Protein AF-0000000085486623 (afdb_homodimer)

Radius of gyration: 26.38 Å; Cα contacts (8 Å, |Δi|>4): 585; chains: 2; bounding box: 131×62×45 Å

Sequence (312 aa):
MTRCCCFCICVFAVLLNKACLQITVEGSVGGSAVLPCSSTGDGLKKEDITVYWRHNSSQNVYDIIEGKGSVEKQDSAYKNRAETFPNEYMKGNFSLKLNNLQYNDAGKYVCYITKAYQNPSMQLLVKDGGTHGAATRGKRTVPFLILLHILQYIDLMTRCCCFCICVFAVLLNKACLQITVEGSVGGSAVLPCSSTGDGLKKEDITVYWRHNSSQNVYDIIEGKGSVEKQDSAYKNRAETFPNEYMKGNFSLKLNNLQYNDAGKYVCYITKAYQNPSMQLLVKDGGTHGAATRGKRTVPFLILLHILQYIDL

Nearest PDB structures (foldseek):
  4gos-assembly1_A  TM=8.849E-01  e=1.117E-08  Homo sapiens
  6nm8-assembly1_A  TM=9.228E-01  e=2.133E-07  Homo sapiens
  6noj-assembly1_A  TM=8.586E-01  e=1.387E-07  Homo sapiens
  7yds-assembly1_A  TM=8.460E-01  e=4.193E-07  Homo sapiens
  7tps-assembly1_B  TM=8.334E-01  e=6.447E-07  Homo sapiens

Organism: NCBI:txid172907

Structure (mmCIF, N/CA/C/O backbone):
data_AF-0000000085486623-model_v1
#
loop_
_entity.id
_entity.type
_entity.pdbx_description
1 polymer 'Ig-like domain-containing protein'
#
loop_
_atom_site.group_PDB
_atom_site.id
_atom_site.type_symbol
_atom_site.label_atom_id
_atom_site.label_alt_id
_atom_site.label_comp_id
_atom_site.label_asym_id
_atom_site.label_entity_id
_atom_site.label_seq_id
_atom_site.pdbx_PDB_ins_code
_atom_site.Cartn_x
_atom_site.Cartn_y
_atom_site.Cartn_z
_atom_site.occupancy
_atom_site.B_iso_or_equiv
_atom_site.auth_seq_id
_atom_site.auth_comp_id
_atom_site.auth_asym_id
_atom_site.auth_atom_id
_atom_site.pdbx_PDB_model_num
ATOM 1 N N . MET A 1 1 ? 66.062 3.316 -16.484 1 36.5 1 MET A N 1
ATOM 2 C CA . MET A 1 1 ? 65.125 3.414 -15.383 1 36.5 1 MET A CA 1
ATOM 3 C C . MET A 1 1 ? 63.844 4.102 -15.828 1 36.5 1 MET A C 1
ATOM 5 O O . MET A 1 1 ? 63.812 5.328 -15.961 1 36.5 1 MET A O 1
ATOM 9 N N . THR A 1 2 ? 63.219 3.623 -16.891 1 42.91 2 THR A N 1
ATOM 10 C CA . THR A 1 2 ? 61.906 3.975 -17.422 1 42.91 2 THR A CA 1
ATOM 11 C C . THR A 1 2 ? 60.844 3.85 -16.328 1 42.91 2 THR A C 1
ATOM 13 O O . THR A 1 2 ? 60.656 2.771 -15.766 1 42.91 2 THR A O 1
ATOM 16 N N . ARG A 1 3 ? 60.594 4.961 -15.57 1 42.94 3 ARG A N 1
ATOM 17 C CA . ARG A 1 3 ? 59.5 5.137 -14.641 1 42.94 3 ARG A CA 1
ATOM 18 C C . ARG A 1 3 ? 58.156 4.84 -15.312 1 42.94 3 ARG A C 1
ATOM 20 O O . ARG A 1 3 ? 57.781 5.535 -16.25 1 42.94 3 ARG A O 1
ATOM 27 N N . CYS A 1 4 ? 57.781 3.605 -15.578 1 42 4 CYS A N 1
ATOM 28 C CA . CYS A 1 4 ? 56.438 3.18 -15.938 1 42 4 CYS A CA 1
ATOM 29 C C . CYS A 1 4 ? 55.406 3.818 -15.023 1 42 4 CYS A C 1
ATOM 31 O O . CYS A 1 4 ? 55.375 3.574 -13.82 1 42 4 CYS A O 1
ATOM 33 N N . CYS A 1 5 ? 55.031 5.113 -15.211 1 42.81 5 CYS A N 1
ATOM 34 C CA . CYS A 1 5 ? 53.906 5.738 -14.531 1 42.81 5 CYS A CA 1
ATOM 35 C C . CYS A 1 5 ? 52.656 4.863 -14.633 1 42.81 5 CYS A C 1
ATOM 37 O O . CYS A 1 5 ? 52.188 4.578 -15.734 1 42.81 5 CYS A O 1
ATOM 39 N N . CYS A 1 6 ? 52.469 3.773 -13.891 1 41.78 6 CYS A N 1
ATOM 40 C CA . CYS A 1 6 ? 51.219 3.047 -13.664 1 41.78 6 CYS A CA 1
ATOM 41 C C . CYS A 1 6 ? 50.062 4.008 -13.414 1 41.78 6 CYS A C 1
ATOM 43 O O . CYS A 1 6 ? 50.062 4.699 -12.391 1 41.78 6 CYS A O 1
ATOM 45 N N . PHE A 1 7 ? 49.562 4.691 -14.469 1 44.12 7 PHE A N 1
ATOM 46 C CA . PHE A 1 7 ? 48.281 5.371 -14.375 1 44.12 7 PHE A CA 1
ATOM 47 C C . PHE A 1 7 ? 47.219 4.449 -13.773 1 44.12 7 PHE A C 1
ATOM 49 O O . PHE A 1 7 ? 46.781 3.498 -14.414 1 44.12 7 PHE A O 1
ATOM 56 N N . CYS A 1 8 ? 47.125 4.207 -12.43 1 42.47 8 CYS A N 1
ATOM 57 C CA . CYS A 1 8 ? 46 3.586 -11.742 1 42.47 8 CYS A CA 1
ATOM 58 C C . CYS A 1 8 ? 44.719 4.289 -12.094 1 42.47 8 CYS A C 1
ATOM 60 O O . CYS A 1 8 ? 44.5 5.438 -11.703 1 42.47 8 CYS A O 1
ATOM 62 N N . ILE A 1 9 ? 44.094 3.977 -13.219 1 43.22 9 ILE A N 1
ATOM 63 C CA . ILE A 1 9 ? 42.719 4.375 -13.5 1 43.22 9 ILE A CA 1
ATOM 64 C C . ILE A 1 9 ? 41.812 3.973 -12.336 1 43.22 9 ILE A C 1
ATOM 66 O O . ILE A 1 9 ? 41.562 2.785 -12.117 1 43.22 9 ILE A O 1
ATOM 70 N N . CYS A 1 10 ? 41.781 4.746 -11.219 1 40 10 CYS A N 1
ATOM 71 C CA . CYS A 1 10 ? 40.781 4.57 -10.18 1 40 10 CYS A CA 1
ATOM 72 C C . CYS A 1 10 ? 39.375 4.609 -10.781 1 40 10 CYS A C 1
ATOM 74 O O . CYS A 1 10 ? 38.906 5.66 -11.242 1 40 10 CYS A O 1
ATOM 76 N N . VAL A 1 11 ? 38.906 3.562 -11.477 1 41.72 11 VAL A N 1
ATOM 77 C CA . VAL A 1 11 ? 37.5 3.414 -11.812 1 41.72 11 VAL A CA 1
ATOM 78 C C . VAL A 1 11 ? 36.656 3.664 -10.578 1 41.72 11 VAL A C 1
ATOM 80 O O . VAL A 1 11 ? 36.625 2.85 -9.648 1 41.72 11 VAL A O 1
ATOM 83 N N . PHE A 1 12 ? 36.5 4.961 -10.117 1 37.91 12 PHE A N 1
ATOM 84 C CA . PHE A 1 12 ? 35.469 5.301 -9.133 1 37.91 12 PHE A CA 1
ATOM 85 C C . PHE A 1 12 ? 34.125 4.75 -9.555 1 37.91 12 PHE A C 1
ATOM 87 O O . PHE A 1 12 ? 33.531 5.215 -10.539 1 37.91 12 PHE A O 1
ATOM 94 N N . ALA A 1 13 ? 33.812 3.451 -9.359 1 37.22 13 ALA A N 1
ATOM 95 C CA . ALA A 1 13 ? 32.438 2.99 -9.422 1 37.22 13 ALA A CA 1
ATOM 96 C C . ALA A 1 13 ? 31.531 3.887 -8.586 1 37.22 13 ALA A C 1
ATOM 98 O O . ALA A 1 13 ? 31.609 3.896 -7.355 1 37.22 13 ALA A O 1
ATOM 99 N N . VAL A 1 14 ? 31.203 5.109 -9.062 1 37.69 14 VAL A N 1
ATOM 100 C CA . VAL A 1 14 ? 30.078 5.828 -8.469 1 37.69 14 VAL A CA 1
ATOM 101 C C . VAL A 1 14 ? 28.906 4.875 -8.266 1 37.69 14 VAL A C 1
ATOM 103 O O . VAL A 1 14 ? 28.328 4.391 -9.234 1 37.69 14 VAL A O 1
ATOM 106 N N . LEU A 1 15 ? 28.984 4.027 -7.289 1 34.81 15 LEU A N 1
ATOM 107 C CA . LEU A 1 15 ? 27.734 3.422 -6.844 1 34.81 15 LEU A CA 1
ATOM 108 C C . LEU A 1 15 ? 26.641 4.48 -6.688 1 34.81 15 LEU A C 1
ATOM 110 O O . LEU A 1 15 ? 26.734 5.352 -5.824 1 34.81 15 LEU A O 1
ATOM 114 N N . LEU A 1 16 ? 26.156 5.016 -7.766 1 34.88 16 LEU A N 1
ATOM 115 C CA . LEU A 1 16 ? 24.875 5.73 -7.684 1 34.88 16 LEU A CA 1
ATOM 116 C C . LEU A 1 16 ? 23.906 4.992 -6.781 1 34.88 16 LEU A C 1
ATOM 118 O O . LEU A 1 16 ? 23.406 3.918 -7.137 1 34.88 16 LEU A O 1
ATOM 122 N N . ASN A 1 17 ? 24.203 4.945 -5.531 1 37.41 17 ASN A N 1
ATOM 123 C CA . ASN A 1 17 ? 23.125 4.539 -4.641 1 37.41 17 ASN A CA 1
ATOM 124 C C . ASN A 1 17 ? 21.812 5.199 -5.023 1 37.41 17 ASN A C 1
ATOM 126 O O . ASN A 1 17 ? 21.75 6.418 -5.211 1 37.41 17 ASN A O 1
ATOM 130 N N . LYS A 1 18 ? 21.094 4.715 -5.926 1 41.59 18 LYS A N 1
ATOM 131 C CA . LYS A 1 18 ? 19.719 5.16 -6.102 1 41.59 18 LYS A CA 1
ATOM 132 C C . LYS A 1 18 ? 19.094 5.578 -4.77 1 41.59 18 LYS A C 1
ATOM 134 O O . LYS A 1 18 ? 18.906 4.746 -3.885 1 41.59 18 LYS A O 1
ATOM 139 N N . ALA A 1 19 ? 19.531 6.762 -4.191 1 42.38 19 ALA A N 1
ATOM 140 C CA . ALA A 1 19 ? 18.953 7.41 -3.014 1 42.38 19 ALA A CA 1
ATOM 141 C C . ALA A 1 19 ? 17.438 7.211 -2.957 1 42.38 19 ALA A C 1
ATOM 143 O O . ALA A 1 19 ? 16.75 7.406 -3.955 1 42.38 19 ALA A O 1
ATOM 144 N N . CYS A 1 20 ? 16.922 6.191 -2.334 1 52.59 20 CYS A N 1
ATOM 145 C CA . CYS A 1 20 ? 15.516 6.023 -2.016 1 52.59 20 CYS A CA 1
ATOM 146 C C . CYS A 1 20 ? 14.875 7.355 -1.645 1 52.59 20 CYS A C 1
ATOM 148 O O . CYS A 1 20 ? 15.359 8.055 -0.755 1 52.59 20 CYS A O 1
ATOM 150 N N . LEU A 1 21 ? 14.258 8.047 -2.543 1 63.47 21 LEU A N 1
ATOM 151 C CA . LEU A 1 21 ? 13.531 9.297 -2.354 1 63.47 21 LEU A CA 1
ATOM 152 C C . LEU A 1 21 ? 12.617 9.219 -1.137 1 63.47 21 LEU A C 1
ATOM 154 O O . LEU A 1 21 ? 11.797 8.305 -1.034 1 63.47 21 LEU A O 1
ATOM 158 N N . GLN A 1 22 ? 13.141 9.633 0.095 1 77.44 22 GLN A N 1
ATOM 159 C CA . GLN A 1 22 ? 12.305 9.766 1.28 1 77.44 22 GLN A CA 1
ATOM 160 C C . GLN A 1 22 ? 12.164 11.227 1.703 1 77.44 22 GLN A C 1
ATOM 162 O O . GLN A 1 22 ? 13.141 11.977 1.675 1 77.44 22 GLN A O 1
ATOM 167 N N . ILE A 1 23 ? 10.961 11.695 1.977 1 83.62 23 ILE A N 1
ATOM 168 C CA . ILE A 1 23 ? 10.68 13.023 2.51 1 83.62 23 ILE A CA 1
ATOM 169 C C . ILE A 1 23 ? 10.648 12.969 4.035 1 83.62 23 ILE A C 1
ATOM 171 O O . ILE A 1 23 ? 10.133 12.016 4.621 1 83.62 23 ILE A O 1
ATOM 175 N N . THR A 1 24 ? 11.273 13.922 4.621 1 90 24 THR A N 1
ATOM 176 C CA . THR A 1 24 ? 11.211 14.031 6.074 1 90 24 THR A CA 1
ATOM 177 C C . THR A 1 24 ? 10.25 15.141 6.492 1 90 24 THR A C 1
ATOM 179 O O . THR A 1 24 ? 10.305 16.25 5.961 1 90 24 THR A O 1
ATOM 182 N N . VAL A 1 25 ? 9.383 14.852 7.355 1 94.06 25 VAL A N 1
ATOM 183 C CA . VAL A 1 25 ? 8.453 15.805 7.953 1 94.06 25 VAL A CA 1
ATOM 184 C C . VAL A 1 25 ? 8.703 15.898 9.461 1 94.06 25 VAL A C 1
ATOM 186 O O . VAL A 1 25 ? 8.898 14.883 10.125 1 94.06 25 VAL A O 1
ATOM 189 N N . GLU A 1 26 ? 8.688 17.078 9.938 1 94 26 GLU A N 1
ATOM 190 C CA . GLU A 1 26 ? 8.898 17.281 11.367 1 94 26 GLU A CA 1
ATOM 191 C C . GLU A 1 26 ? 7.664 17.875 12.039 1 94 26 GLU A C 1
ATOM 193 O O . GLU A 1 26 ? 6.973 18.703 11.453 1 94 26 GLU A O 1
ATOM 198 N N . GLY A 1 27 ? 7.387 17.312 13.312 1 95.44 27 GLY A N 1
ATOM 199 C CA . GLY A 1 27 ? 6.324 17.859 14.148 1 95.44 27 GLY A CA 1
ATOM 200 C C . GLY A 1 27 ? 6.664 17.812 15.633 1 95.44 27 GLY A C 1
ATOM 201 O O . GLY A 1 27 ? 7.734 17.344 16.016 1 95.44 27 GLY A O 1
ATOM 202 N N . SER A 1 28 ? 5.73 18.469 16.375 1 95.56 28 SER A N 1
ATOM 203 C CA . SER A 1 28 ? 5.895 18.484 17.828 1 95.56 28 SER A CA 1
ATOM 204 C C . SER A 1 28 ? 4.703 17.844 18.516 1 95.56 28 SER A C 1
ATOM 206 O O . SER A 1 28 ? 3.568 17.938 18.047 1 95.56 28 SER A O 1
ATOM 208 N N . VAL A 1 29 ? 5.086 17.297 19.703 1 96.5 29 VAL A N 1
ATOM 209 C CA . VAL A 1 29 ? 4.02 16.703 20.5 1 96.5 29 VAL A CA 1
ATOM 210 C C . VAL A 1 29 ? 2.926 17.734 20.75 1 96.5 29 VAL A C 1
ATOM 212 O O . VAL A 1 29 ? 3.215 18.891 21.094 1 96.5 29 VAL A O 1
ATOM 215 N N . GLY A 1 30 ? 1.703 17.297 20.547 1 96.19 30 GLY A N 1
ATOM 216 C CA . GLY A 1 30 ? 0.575 18.203 20.734 1 96.19 30 GLY A CA 1
ATOM 217 C C . GLY A 1 30 ? 0.245 19.016 19.5 1 96.19 30 GLY A C 1
ATOM 218 O O . GLY A 1 30 ? -0.845 19.578 19.391 1 96.19 30 GLY A O 1
ATOM 219 N N . GLY A 1 31 ? 1.173 19.094 18.594 1 96.31 31 GLY A N 1
ATOM 220 C CA . GLY A 1 31 ? 0.96 19.812 17.344 1 96.31 31 GLY A CA 1
ATOM 221 C C . GLY A 1 31 ? 0.365 18.938 16.25 1 96.31 31 GLY A C 1
ATOM 222 O O . GLY A 1 31 ? -0.258 17.922 16.531 1 96.31 31 GLY A O 1
ATOM 223 N N . SER A 1 32 ? 0.435 19.469 15.031 1 97.44 32 SER A N 1
ATOM 224 C CA . SER A 1 32 ? -0.051 18.734 13.867 1 97.44 32 SER A CA 1
ATOM 225 C C . SER A 1 32 ? 1.008 18.672 12.773 1 97.44 32 SER A C 1
ATOM 227 O O . SER A 1 32 ? 1.985 19.422 12.805 1 97.44 32 SER A O 1
ATOM 229 N N . ALA A 1 33 ? 0.883 17.734 11.906 1 97.25 33 ALA A N 1
ATOM 230 C CA . ALA A 1 33 ? 1.726 17.625 10.719 1 97.25 33 ALA A CA 1
ATOM 231 C C . ALA A 1 33 ? 0.898 17.234 9.492 1 97.25 33 ALA A C 1
ATOM 233 O O . ALA A 1 33 ? -0.07 16.484 9.602 1 97.25 33 ALA A O 1
ATOM 234 N N . VAL A 1 34 ? 1.303 17.766 8.344 1 97.31 34 VAL A N 1
ATOM 235 C CA . VAL A 1 34 ? 0.68 17.406 7.078 1 97.31 34 VAL A CA 1
ATOM 236 C C . VAL A 1 34 ? 1.651 16.562 6.25 1 97.31 34 VAL A C 1
ATOM 238 O O . VAL A 1 34 ? 2.775 17 5.98 1 97.31 34 VAL A O 1
ATOM 241 N N . LEU A 1 35 ? 1.256 15.414 5.918 1 96.88 35 LEU A N 1
ATOM 242 C CA . LEU A 1 35 ? 2.029 14.508 5.082 1 96.88 35 LEU A CA 1
ATOM 243 C C . LEU A 1 35 ? 1.556 14.562 3.633 1 96.88 35 LEU A C 1
ATOM 245 O O . LEU A 1 35 ? 0.407 14.219 3.338 1 96.88 35 LEU A O 1
ATOM 249 N N . PRO A 1 36 ? 2.434 14.945 2.746 1 94.75 36 PRO A N 1
ATOM 250 C CA . PRO A 1 36 ? 1.987 15.203 1.374 1 94.75 36 PRO A CA 1
ATOM 251 C C . PRO A 1 36 ? 1.775 13.914 0.577 1 94.75 36 PRO A C 1
ATOM 253 O O . PRO A 1 36 ? 2.52 12.945 0.749 1 94.75 36 PRO A O 1
ATOM 256 N N . CYS A 1 37 ? 0.777 13.906 -0.263 1 93.5 37 CYS A N 1
ATOM 257 C CA . CYS A 1 37 ? 0.447 12.867 -1.229 1 93.5 37 CYS A CA 1
ATOM 258 C C . CYS A 1 37 ? -0.396 13.43 -2.369 1 93.5 37 CYS A C 1
ATOM 260 O O . CYS A 1 37 ? -1.408 14.086 -2.131 1 93.5 37 CYS A O 1
ATOM 262 N N . SER A 1 38 ? 0.08 13.242 -3.635 1 90.25 38 SER A N 1
ATOM 263 C CA . SER A 1 38 ? -0.641 13.859 -4.746 1 90.25 38 SER A CA 1
ATOM 264 C C . SER A 1 38 ? -0.614 12.961 -5.98 1 90.25 38 SER A C 1
ATOM 266 O O . SER A 1 38 ? 0.236 12.078 -6.094 1 90.25 38 SER A O 1
ATOM 268 N N . SER A 1 39 ? -1.569 13.055 -6.766 1 85 39 SER A N 1
ATOM 269 C CA . SER A 1 39 ? -1.614 12.414 -8.078 1 85 39 SER A CA 1
ATOM 270 C C . SER A 1 39 ? -1.695 13.445 -9.195 1 85 39 SER A C 1
ATOM 272 O O . SER A 1 39 ? -2.387 14.461 -9.062 1 85 39 SER A O 1
ATOM 274 N N . THR A 1 40 ? -0.873 13.258 -10.172 1 73.44 40 THR A N 1
ATOM 275 C CA . THR A 1 40 ? -0.866 14.18 -11.305 1 73.44 40 THR A CA 1
ATOM 276 C C . THR A 1 40 ? -1.799 13.695 -12.406 1 73.44 40 THR A C 1
ATOM 278 O O . THR A 1 40 ? -1.939 14.344 -13.445 1 73.44 40 THR A O 1
ATOM 281 N N . GLY A 1 41 ? -2.396 12.609 -12.211 1 65.12 41 GLY A N 1
ATOM 282 C CA . GLY A 1 41 ? -3.195 12.094 -13.305 1 65.12 41 GLY A CA 1
ATOM 283 C C . GLY A 1 41 ? -4.422 12.938 -13.602 1 65.12 41 GLY A C 1
ATOM 284 O O . GLY A 1 41 ? -4.965 13.586 -12.711 1 65.12 41 GLY A O 1
ATOM 285 N N . ASP A 1 42 ? -4.582 13.219 -14.906 1 63.16 42 ASP A N 1
ATOM 286 C CA . ASP A 1 42 ? -5.797 13.875 -15.3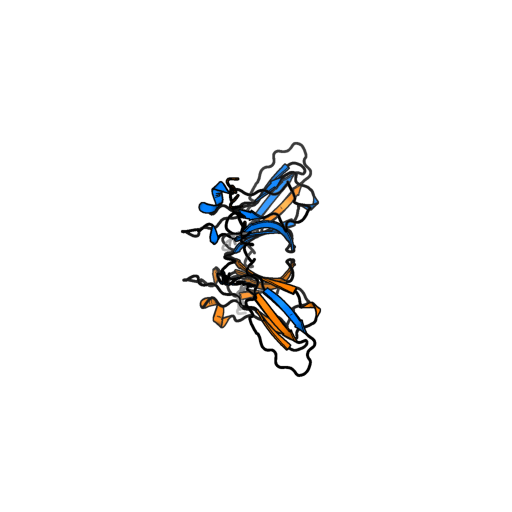83 1 63.16 42 ASP A CA 1
ATOM 287 C C . ASP A 1 42 ? -6.984 12.914 -15.352 1 63.16 42 ASP A C 1
ATOM 289 O O . ASP A 1 42 ? -6.805 11.695 -15.266 1 63.16 42 ASP A O 1
ATOM 293 N N . GLY A 1 43 ? -8.227 13.461 -15.039 1 71 43 GLY A N 1
ATOM 294 C CA . GLY A 1 43 ? -9.461 12.711 -15.188 1 71 43 GLY A CA 1
ATOM 295 C C . GLY A 1 43 ? -9.766 11.812 -14.008 1 71 43 GLY A C 1
ATOM 296 O O . GLY A 1 43 ? -10.234 10.688 -14.18 1 71 43 GLY A O 1
ATOM 297 N N . LEU A 1 44 ? -9.32 12.305 -12.898 1 76 44 LEU A N 1
ATOM 298 C CA . LEU A 1 44 ? -9.672 11.531 -11.711 1 76 44 LEU A CA 1
ATOM 299 C C . LEU A 1 44 ? -11.188 11.422 -11.578 1 76 44 LEU A C 1
ATOM 301 O O . LEU A 1 44 ? -11.914 12.406 -11.758 1 76 44 LEU A O 1
ATOM 305 N N . LYS A 1 45 ? -11.641 10.219 -11.602 1 84.06 45 LYS A N 1
ATOM 306 C CA . LYS A 1 45 ? -13.031 9.961 -11.242 1 84.06 45 LYS A CA 1
ATOM 307 C C . LYS A 1 45 ? -13.148 9.508 -9.789 1 84.06 45 LYS A C 1
ATOM 309 O O . LYS A 1 45 ? -12.352 8.695 -9.32 1 84.06 45 LYS A O 1
ATOM 314 N N . LYS A 1 46 ? -14.031 10.086 -9.164 1 86.12 46 LYS A N 1
ATOM 315 C CA . LYS A 1 46 ? -14.25 9.812 -7.746 1 86.12 46 LYS A CA 1
ATOM 316 C C . LYS A 1 46 ? -14.32 8.312 -7.477 1 86.12 46 LYS A C 1
ATOM 318 O O . LYS A 1 46 ? -13.719 7.824 -6.516 1 86.12 46 LYS A O 1
ATOM 323 N N . GLU A 1 47 ? -15.016 7.629 -8.359 1 84.44 47 GLU A N 1
ATOM 324 C CA . GLU A 1 47 ? -15.266 6.203 -8.18 1 84.44 47 GLU A CA 1
ATOM 325 C C . GLU A 1 47 ? -13.977 5.398 -8.297 1 84.44 47 GLU A C 1
ATOM 327 O O . GLU A 1 47 ? -13.898 4.266 -7.816 1 84.44 47 GLU A O 1
ATOM 332 N N . ASP A 1 48 ? -12.977 6.051 -8.789 1 78.25 48 ASP A N 1
ATOM 333 C CA . ASP A 1 48 ? -11.734 5.332 -9.039 1 78.25 48 ASP A CA 1
ATOM 334 C C . ASP A 1 48 ? -10.695 5.648 -7.969 1 78.25 48 ASP A C 1
ATOM 336 O O . ASP A 1 48 ? -9.648 5 -7.898 1 78.25 48 ASP A O 1
ATOM 340 N N . ILE A 1 49 ? -11.016 6.613 -7.18 1 82.94 49 ILE A N 1
ATOM 341 C CA . ILE A 1 49 ? -10.031 7.094 -6.219 1 82.94 49 ILE A CA 1
ATOM 342 C C . ILE A 1 49 ? -9.984 6.156 -5.016 1 82.94 49 ILE A C 1
ATOM 344 O O . ILE A 1 49 ? -10.977 6.016 -4.293 1 82.94 49 ILE A O 1
ATOM 348 N N . THR A 1 50 ? -8.938 5.477 -4.816 1 86.88 50 THR A N 1
ATOM 349 C CA . THR A 1 50 ? -8.633 4.711 -3.613 1 86.88 50 THR A CA 1
ATOM 350 C C . THR A 1 50 ? -7.23 5.031 -3.107 1 86.88 50 THR A C 1
ATOM 352 O O . THR A 1 50 ? -6.254 4.918 -3.852 1 86.88 50 THR A O 1
ATOM 355 N N . VAL A 1 51 ? -7.129 5.461 -1.911 1 91.56 51 VAL A N 1
ATOM 356 C CA . VAL A 1 51 ? -5.859 5.84 -1.302 1 91.56 51 VAL A CA 1
ATOM 357 C C . VAL A 1 51 ? -5.723 5.176 0.067 1 91.56 51 VAL A C 1
ATOM 359 O O . VAL A 1 51 ? -6.668 5.176 0.86 1 91.56 51 VAL A O 1
ATOM 362 N N . TYR A 1 52 ? -4.574 4.602 0.303 1 90.81 52 TYR A N 1
ATOM 363 C CA . TYR A 1 52 ? -4.266 4.02 1.605 1 90.81 52 TYR A CA 1
ATOM 364 C C . TYR A 1 52 ? -3.092 4.742 2.26 1 90.81 52 TYR A C 1
ATOM 366 O O . TYR A 1 52 ? -2.037 4.906 1.646 1 90.81 52 TYR A O 1
ATOM 374 N N . TRP A 1 53 ? -3.318 5.172 3.486 1 94.38 53 TRP A N 1
ATOM 375 C CA . TRP A 1 53 ? -2.232 5.676 4.316 1 94.38 53 TRP A CA 1
ATOM 376 C C . TRP A 1 53 ? -1.819 4.645 5.359 1 94.38 53 TRP A C 1
ATOM 378 O O . TRP A 1 53 ? -2.65 4.176 6.145 1 94.38 53 TRP A O 1
ATOM 388 N N . ARG A 1 54 ? -0.553 4.293 5.277 1 91.06 54 ARG A N 1
ATOM 389 C CA . ARG A 1 54 ? -0.017 3.314 6.215 1 91.06 54 ARG A CA 1
ATOM 390 C C . ARG A 1 54 ? 1.173 3.883 6.98 1 91.06 54 ARG A C 1
ATOM 392 O O . ARG A 1 54 ? 1.967 4.645 6.426 1 91.06 54 ARG A O 1
ATOM 399 N N . HIS A 1 55 ? 1.183 3.492 8.242 1 94 55 HIS A N 1
ATOM 400 C CA . HIS A 1 55 ? 2.279 3.838 9.133 1 94 55 HIS A CA 1
ATOM 401 C C . HIS A 1 55 ? 3.088 2.604 9.516 1 94 55 HIS A C 1
ATOM 403 O O . HIS A 1 55 ? 2.525 1.604 9.977 1 94 55 HIS A O 1
ATOM 409 N N . ASN A 1 56 ? 4.367 2.744 9.289 1 88.12 56 ASN A N 1
ATOM 410 C CA . ASN A 1 56 ? 5.273 1.636 9.57 1 88.12 56 ASN A CA 1
ATOM 411 C C . ASN A 1 56 ? 4.766 0.328 8.969 1 88.12 56 ASN A C 1
ATOM 413 O O . ASN A 1 56 ? 4.688 -0.688 9.664 1 88.12 56 ASN A O 1
ATOM 417 N N . SER A 1 57 ? 4.305 0.38 7.781 1 76.81 57 SER A N 1
ATOM 418 C CA . SER A 1 57 ? 3.975 -0.721 6.883 1 76.81 57 SER A CA 1
ATOM 419 C C . SER A 1 57 ? 2.596 -1.295 7.195 1 76.81 57 SER A C 1
ATOM 421 O O . SER A 1 57 ? 1.835 -1.627 6.285 1 76.81 57 SER A O 1
ATOM 423 N N . SER A 1 58 ? 2.17 -1.407 8.516 1 79 58 SER A N 1
ATOM 424 C CA . SER A 1 58 ? 1.014 -2.248 8.797 1 79 58 SER A CA 1
ATOM 425 C C . SER A 1 58 ? -0.106 -1.445 9.453 1 79 58 SER A C 1
ATOM 427 O O . SER A 1 58 ? -1.272 -1.843 9.406 1 79 58 SER A O 1
ATOM 429 N N . GLN A 1 59 ? 0.239 -0.415 10.078 1 90.62 59 GLN A N 1
ATOM 430 C CA . GLN A 1 59 ? -0.811 0.317 10.781 1 90.62 59 GLN A CA 1
ATOM 431 C C . GLN A 1 59 ? -1.66 1.129 9.805 1 90.62 59 GLN A C 1
ATOM 433 O O . GLN A 1 59 ? -1.131 1.921 9.023 1 90.62 59 GLN A O 1
ATOM 438 N N . ASN A 1 60 ? -2.924 0.935 9.898 1 92.25 60 ASN A N 1
ATOM 439 C CA . ASN A 1 60 ? -3.871 1.645 9.047 1 92.25 60 ASN A CA 1
ATOM 440 C C . ASN A 1 60 ? -4.184 3.035 9.594 1 92.25 60 ASN A C 1
ATOM 442 O O . ASN A 1 60 ? -4.863 3.172 10.609 1 92.25 60 ASN A O 1
ATOM 446 N N . VAL A 1 61 ? -3.746 4.031 8.914 1 97.12 61 VAL A N 1
ATOM 447 C CA . VAL A 1 61 ? -3.914 5.402 9.383 1 97.12 61 VAL A CA 1
ATOM 448 C C . VAL A 1 61 ? -5.219 5.977 8.836 1 97.12 61 VAL A C 1
ATOM 450 O O . VAL A 1 61 ? -6.027 6.527 9.594 1 97.12 61 VAL A O 1
ATOM 453 N N . TYR A 1 62 ? -5.395 5.812 7.57 1 96.38 62 TYR A N 1
ATOM 454 C CA . TYR A 1 62 ? -6.551 6.402 6.906 1 96.38 62 TYR A CA 1
ATOM 455 C C . TYR A 1 62 ? -6.738 5.816 5.512 1 96.38 62 TYR A C 1
ATOM 457 O O . TYR A 1 62 ? -5.766 5.602 4.789 1 96.38 62 TYR A O 1
ATOM 465 N N . ASP A 1 63 ? -7.984 5.559 5.141 1 93.25 63 ASP A N 1
ATOM 466 C CA . ASP A 1 63 ? -8.289 5.09 3.793 1 93.25 63 ASP A CA 1
ATOM 467 C C . ASP A 1 63 ? -9.25 6.043 3.086 1 93.25 63 ASP A C 1
ATOM 469 O O . ASP A 1 63 ? -10.117 6.648 3.727 1 93.25 63 ASP A O 1
ATOM 473 N N . ILE A 1 64 ? -9.023 6.238 1.813 1 94.31 64 ILE A N 1
ATOM 474 C CA . ILE A 1 64 ? -9.992 6.848 0.909 1 94.31 64 ILE A CA 1
ATOM 475 C C . ILE A 1 64 ? -10.5 5.801 -0.08 1 94.31 64 ILE A C 1
ATOM 477 O O . ILE A 1 64 ? -9.727 5.246 -0.861 1 94.31 64 ILE A O 1
ATOM 481 N N . ILE A 1 65 ? -11.758 5.551 -0.027 1 88.44 65 ILE A N 1
ATOM 482 C CA . IL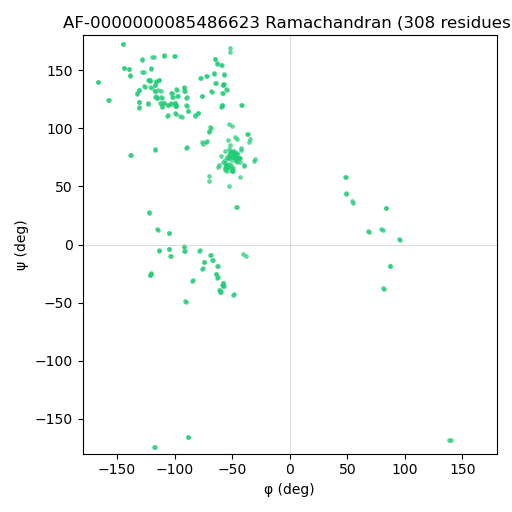E A 1 65 ? -12.359 4.527 -0.875 1 88.44 65 ILE A CA 1
ATOM 483 C C . ILE A 1 65 ? -13.469 5.148 -1.72 1 88.44 65 ILE A C 1
ATOM 485 O O . ILE A 1 65 ? -14.398 5.762 -1.185 1 88.44 65 ILE A O 1
ATOM 489 N N . GLU A 1 66 ? -13.297 5.023 -3.066 1 88.06 66 GLU A N 1
ATOM 490 C CA . GLU A 1 66 ? -14.242 5.621 -4 1 88.06 66 GLU A CA 1
ATOM 491 C C . GLU A 1 66 ? -14.43 7.109 -3.723 1 88.06 66 GLU A C 1
ATOM 493 O O . GLU A 1 66 ? -15.555 7.594 -3.645 1 88.06 66 GLU A O 1
ATOM 498 N N . GLY A 1 67 ? -13.32 7.668 -3.365 1 90.44 67 GLY A N 1
ATOM 499 C CA . GLY A 1 67 ? -13.32 9.109 -3.191 1 90.44 67 GLY A CA 1
ATOM 500 C C . GLY A 1 67 ? -13.914 9.555 -1.865 1 90.44 67 GLY A C 1
ATOM 501 O O . GLY A 1 67 ? -14.312 10.711 -1.711 1 90.44 67 GLY A O 1
ATOM 502 N N . LYS A 1 68 ? -14.086 8.672 -0.986 1 93.5 68 LYS A N 1
ATOM 503 C CA . LYS A 1 68 ? -14.609 8.992 0.335 1 93.5 68 LYS A CA 1
ATOM 504 C C . LYS A 1 68 ? -13.695 8.469 1.439 1 93.5 68 LYS A C 1
ATOM 506 O O . LYS A 1 68 ? -13.172 7.363 1.341 1 93.5 68 LYS A O 1
ATOM 511 N N . GLY A 1 69 ? -13.539 9.359 2.383 1 94.06 69 GLY A N 1
ATOM 512 C CA . GLY A 1 69 ? -12.805 8.891 3.549 1 94.06 69 GLY A CA 1
ATOM 513 C C . GLY A 1 69 ? -13.445 7.68 4.211 1 94.06 69 GLY A C 1
ATOM 514 O O . GLY A 1 69 ? -14.664 7.594 4.305 1 94.06 69 GLY A O 1
ATOM 515 N N . SER A 1 70 ? -12.602 6.703 4.605 1 91.5 70 SER A N 1
ATOM 516 C CA . SER A 1 70 ? -13.055 5.488 5.277 1 91.5 70 SER A CA 1
ATOM 517 C C . SER A 1 70 ? -12.227 5.207 6.527 1 91.5 70 SER A C 1
ATOM 519 O O . SER A 1 70 ? -11.031 4.914 6.434 1 91.5 70 SER A O 1
ATOM 521 N N . VAL A 1 71 ? -12.891 5.219 7.664 1 92.88 71 VAL A N 1
ATOM 522 C CA . VAL A 1 71 ? -12.172 5.004 8.914 1 92.88 71 VAL A CA 1
ATOM 523 C C . VAL A 1 71 ? -12.625 3.695 9.555 1 92.88 71 VAL A C 1
ATOM 525 O O . VAL A 1 71 ? -12.312 3.42 10.711 1 92.88 71 VAL A O 1
ATOM 528 N N . GLU A 1 72 ? -13.32 2.898 8.836 1 88.5 72 GLU A N 1
ATOM 529 C CA . GLU A 1 72 ? -13.844 1.643 9.367 1 88.5 72 GLU A CA 1
ATOM 530 C C . GLU A 1 72 ? -12.719 0.733 9.852 1 88.5 72 GLU A C 1
ATOM 532 O O . GLU A 1 72 ? -12.828 0.113 10.914 1 88.5 72 GLU A O 1
ATOM 537 N N . LYS A 1 73 ? -11.68 0.668 9.141 1 86.94 73 LYS A N 1
ATOM 538 C CA . LYS A 1 73 ? -10.57 -0.235 9.453 1 86.94 73 LYS A CA 1
ATOM 539 C C . LYS A 1 73 ? -9.391 0.527 10.039 1 86.94 73 LYS A C 1
ATOM 541 O O . LYS A 1 73 ? -8.281 -0.009 10.133 1 86.94 73 LYS A O 1
ATOM 546 N N . GLN A 1 74 ? -9.617 1.734 10.344 1 93.94 74 GLN A N 1
ATOM 547 C CA . GLN A 1 74 ? -8.555 2.57 10.898 1 93.94 74 GLN A CA 1
ATOM 548 C C . GLN A 1 74 ? -8.109 2.053 12.266 1 93.94 74 GLN A C 1
ATOM 550 O O . GLN A 1 74 ? -8.938 1.644 13.078 1 93.94 74 GLN A O 1
ATOM 555 N N . ASP A 1 75 ? -6.805 2.08 12.492 1 95.06 75 ASP A N 1
ATOM 556 C CA . ASP A 1 75 ? -6.293 1.744 13.82 1 95.06 75 ASP A CA 1
ATOM 557 C C . ASP A 1 75 ? -6.727 2.777 14.852 1 95.06 75 ASP A C 1
ATOM 559 O O . ASP A 1 75 ? -6.766 3.977 14.562 1 95.06 75 ASP A O 1
ATOM 563 N N . SER A 1 76 ? -6.926 2.342 16.031 1 96.31 76 SER A N 1
ATOM 564 C CA . SER A 1 76 ? -7.461 3.178 17.109 1 96.31 76 SER A CA 1
ATOM 565 C C . SER A 1 76 ? -6.52 4.332 17.438 1 96.31 76 SER A C 1
ATOM 567 O O . SER A 1 76 ? -6.961 5.406 17.844 1 96.31 76 SER A O 1
ATOM 569 N N . ALA A 1 77 ? -5.273 4.133 17.219 1 96.56 77 ALA A N 1
ATOM 570 C CA . ALA A 1 77 ? -4.266 5.137 17.547 1 96.56 77 ALA A CA 1
ATOM 571 C C . ALA A 1 77 ? -4.477 6.414 16.75 1 96.56 77 ALA A C 1
ATOM 573 O O . ALA A 1 77 ? -3.998 7.484 17.125 1 96.56 77 ALA A O 1
ATOM 574 N N . TYR A 1 78 ? -5.203 6.32 15.703 1 97.94 78 TYR A N 1
ATOM 575 C CA . TYR A 1 78 ? -5.305 7.465 14.812 1 97.94 78 TYR A CA 1
ATOM 576 C C . TYR A 1 78 ? -6.723 8.031 14.805 1 97.94 78 TYR A C 1
ATOM 578 O O . TYR A 1 78 ? -6.988 9.055 14.18 1 97.94 78 TYR A O 1
ATOM 586 N N . LYS A 1 79 ? -7.633 7.398 15.477 1 96.94 79 LYS A N 1
ATOM 587 C CA . LYS A 1 79 ? -9.031 7.82 15.469 1 96.94 79 LYS A CA 1
ATOM 588 C C . LYS A 1 79 ? -9.172 9.258 15.969 1 96.94 79 LYS A C 1
ATOM 590 O O . LYS A 1 79 ? -8.578 9.625 16.984 1 96.94 79 LYS A O 1
ATOM 595 N N . ASN A 1 80 ? -9.898 10.07 15.203 1 96.69 80 ASN A N 1
ATOM 596 C CA . ASN A 1 80 ? -10.203 11.461 15.516 1 96.69 80 ASN A CA 1
ATOM 597 C C . ASN A 1 80 ? -8.953 12.336 15.445 1 96.69 80 ASN A C 1
ATOM 599 O O . ASN A 1 80 ? -8.961 13.469 15.938 1 96.69 80 ASN A O 1
ATOM 603 N N . ARG A 1 81 ? -7.875 11.82 14.922 1 98.44 81 ARG A N 1
ATOM 604 C CA . ARG A 1 81 ? -6.645 12.602 14.836 1 98.44 81 ARG A CA 1
ATOM 605 C C . ARG A 1 81 ? -6.18 12.734 13.391 1 98.44 81 ARG A C 1
ATOM 607 O O . ARG A 1 81 ? -5.48 13.688 13.047 1 98.44 81 ARG A O 1
ATOM 614 N N . ALA A 1 82 ? -6.555 11.773 12.578 1 98.44 82 ALA A N 1
ATOM 615 C CA . ALA A 1 82 ? -6.164 11.773 11.172 1 98.44 82 ALA A CA 1
ATOM 616 C C . ALA A 1 82 ? -7.273 12.344 10.289 1 98.44 82 ALA A C 1
ATOM 618 O O . ALA A 1 82 ? -8.438 11.938 10.406 1 98.44 82 ALA A O 1
ATOM 619 N N . GLU A 1 83 ? -6.918 13.305 9.477 1 97.81 83 GLU A N 1
ATOM 620 C CA . GLU A 1 83 ? -7.891 13.867 8.547 1 97.81 83 GLU A CA 1
ATOM 621 C C . GLU A 1 83 ? -7.258 14.133 7.184 1 97.81 83 GLU A C 1
ATOM 623 O O . GLU A 1 83 ? -6.047 14.328 7.082 1 97.81 83 GLU A O 1
ATOM 628 N N . THR A 1 84 ? -8.102 14.055 6.141 1 98.06 84 THR A N 1
ATOM 629 C CA . THR A 1 84 ? -7.691 14.406 4.785 1 98.06 84 THR A CA 1
ATOM 630 C C . THR A 1 84 ? -8.5 15.586 4.266 1 98.06 84 THR A C 1
ATOM 632 O O . THR A 1 84 ? -9.172 16.281 5.039 1 98.06 84 THR A O 1
ATOM 635 N N . PHE A 1 85 ? -8.258 15.906 2.953 1 97.44 85 PHE A N 1
ATOM 636 C CA . PHE A 1 85 ? -8.867 17.094 2.355 1 97.44 85 PHE A CA 1
ATOM 637 C C . PHE A 1 85 ? -9.805 16.703 1.215 1 97.44 85 PHE A C 1
ATOM 639 O O . PHE A 1 85 ? -9.461 16.875 0.042 1 97.44 85 PHE A O 1
ATOM 646 N N . PRO A 1 86 ? -11.008 16.328 1.581 1 96.56 86 PRO A N 1
ATOM 647 C CA . PRO A 1 86 ? -11.922 15.773 0.575 1 96.56 86 PRO A CA 1
ATOM 648 C C . PRO A 1 86 ? -12.188 16.75 -0.57 1 96.56 86 PRO A C 1
ATOM 650 O O . PRO A 1 86 ? -12.312 16.328 -1.724 1 96.56 86 PRO A O 1
ATOM 653 N N . ASN A 1 87 ? -12.25 18 -0.342 1 95.38 87 ASN A N 1
ATOM 654 C CA . ASN A 1 87 ? -12.523 18.984 -1.376 1 95.38 87 ASN A CA 1
ATOM 655 C C . ASN A 1 87 ? -11.359 19.109 -2.357 1 95.38 87 ASN A C 1
ATOM 657 O O . ASN A 1 87 ? -11.5 19.719 -3.422 1 95.38 87 ASN A O 1
ATOM 661 N N . GLU A 1 88 ? -10.273 18.469 -2.014 1 94.62 88 GLU A N 1
ATOM 662 C CA . GLU A 1 88 ? -9.078 18.578 -2.846 1 94.62 88 GLU A CA 1
ATOM 663 C C . GLU A 1 88 ? -8.852 17.312 -3.658 1 94.62 88 GLU A C 1
ATOM 665 O O . GLU A 1 88 ? -7.992 17.281 -4.543 1 94.62 88 GLU A O 1
ATOM 670 N N . TYR A 1 89 ? -9.648 16.281 -3.498 1 93 89 TYR A N 1
ATOM 671 C CA . TYR A 1 89 ? -9.406 14.977 -4.113 1 93 89 TYR A CA 1
ATOM 672 C C . TYR A 1 89 ? -9.406 15.086 -5.633 1 93 89 TYR A C 1
ATOM 674 O O . TYR A 1 89 ? -8.555 14.484 -6.301 1 93 89 TYR A O 1
ATOM 682 N N . MET A 1 90 ? -10.281 15.883 -6.145 1 90.88 90 MET A N 1
ATOM 683 C CA . MET A 1 90 ? -10.422 15.969 -7.594 1 90.88 90 MET A CA 1
ATOM 684 C C . MET A 1 90 ? -9.258 16.75 -8.211 1 90.88 90 MET A C 1
ATOM 686 O O . MET A 1 90 ? -9.07 16.719 -9.43 1 90.88 90 MET A O 1
ATOM 690 N N . LYS A 1 91 ? -8.547 17.453 -7.344 1 91.5 91 LYS A N 1
ATOM 691 C CA . LYS A 1 91 ? -7.34 18.141 -7.793 1 91.5 91 LYS A CA 1
ATOM 692 C C . LYS A 1 91 ? -6.109 17.25 -7.625 1 91.5 91 LYS A C 1
ATOM 694 O O . LYS A 1 91 ? -4.988 17.656 -7.934 1 91.5 91 LYS A O 1
ATOM 699 N N . GLY A 1 92 ? -6.336 16.109 -7.02 1 91.38 92 GLY A N 1
ATOM 700 C CA . GLY A 1 92 ? -5.262 15.133 -6.895 1 91.38 92 GLY A CA 1
ATOM 701 C C . GLY A 1 92 ? -4.523 15.227 -5.57 1 91.38 92 GLY A C 1
ATOM 702 O O . GLY A 1 92 ? -3.459 14.633 -5.402 1 91.38 92 GLY A O 1
ATOM 703 N N . ASN A 1 93 ? -5.023 16.094 -4.715 1 93.38 93 ASN A N 1
ATOM 704 C CA . ASN A 1 93 ? -4.41 16.234 -3.398 1 93.38 93 ASN A CA 1
ATOM 705 C C . ASN A 1 93 ? -5.012 15.273 -2.387 1 93.38 93 ASN A C 1
ATOM 707 O O . ASN A 1 93 ? -6.176 15.406 -2.01 1 93.38 93 ASN A O 1
ATOM 711 N N . PHE A 1 94 ? -4.125 14.289 -1.895 1 95.81 94 PHE A N 1
ATOM 712 C CA . PHE A 1 94 ? -4.562 13.266 -0.956 1 95.81 94 PHE A CA 1
ATOM 713 C C . PHE A 1 94 ? -3.74 13.312 0.326 1 95.81 94 PHE A C 1
ATOM 715 O O . PHE A 1 94 ? -3.59 12.305 1.014 1 95.81 94 PHE A O 1
ATOM 722 N N . SER A 1 95 ? -3.242 14.492 0.633 1 96.94 95 SER A N 1
ATOM 723 C CA . SER A 1 95 ? -2.4 14.688 1.811 1 96.94 95 SER A CA 1
ATOM 724 C C . SER A 1 95 ? -3.145 14.305 3.088 1 96.94 95 SER A C 1
ATOM 726 O O . SER A 1 95 ? -4.375 14.312 3.119 1 96.94 95 SER A O 1
ATOM 728 N N . LEU A 1 96 ? -2.365 13.93 4.105 1 98.38 96 LEU A N 1
ATOM 729 C CA . LEU A 1 96 ? -2.887 13.547 5.414 1 98.38 96 LEU A CA 1
ATOM 730 C C . LEU A 1 96 ? -2.434 14.531 6.488 1 98.38 96 LEU A C 1
ATOM 732 O O . LEU A 1 96 ? -1.244 14.836 6.59 1 98.38 96 LEU A O 1
ATOM 736 N N . LYS A 1 97 ? -3.367 15.039 7.188 1 98.44 97 LYS A N 1
ATOM 737 C CA . LYS A 1 97 ? -3.051 15.82 8.375 1 98.44 97 LYS A CA 1
ATOM 738 C C . LYS A 1 97 ? -3.215 14.992 9.648 1 98.44 97 LYS A C 1
ATOM 740 O O . LYS A 1 97 ? -4.297 14.461 9.914 1 98.44 97 LYS A O 1
ATOM 745 N N . LEU A 1 98 ? -2.191 14.867 10.391 1 98.5 98 LEU A N 1
ATOM 746 C CA . LEU A 1 98 ? -2.227 14.188 11.68 1 98.5 98 LEU A CA 1
ATOM 747 C C . LEU A 1 98 ? -2.176 15.188 12.828 1 98.5 98 LEU A C 1
ATOM 749 O O . LEU A 1 98 ? -1.218 15.953 12.945 1 98.5 98 LEU A O 1
ATOM 753 N N . ASN A 1 99 ? -3.193 15.141 13.617 1 98.19 99 ASN A N 1
ATOM 754 C CA . ASN A 1 99 ? -3.34 16.094 14.719 1 98.19 99 ASN A CA 1
ATOM 755 C C . ASN A 1 99 ? -2.926 15.469 16.047 1 98.19 99 ASN A C 1
ATOM 757 O O . ASN A 1 99 ? -2.789 14.25 16.156 1 98.19 99 ASN A O 1
ATOM 761 N N . ASN A 1 100 ? -2.668 16.375 17.047 1 97.56 100 ASN A N 1
ATOM 762 C CA . ASN A 1 100 ? -2.307 15.945 18.391 1 97.56 100 ASN A CA 1
ATOM 763 C C . ASN A 1 100 ? -1.2 14.898 18.375 1 97.56 100 ASN A C 1
ATOM 765 O O . ASN A 1 100 ? -1.357 13.812 18.938 1 97.56 100 ASN A O 1
ATOM 769 N N . LEU A 1 101 ? -0.126 15.297 17.797 1 97.94 101 LEU A N 1
ATOM 770 C CA . LEU A 1 101 ? 1.002 14.391 17.594 1 97.94 101 LEU A CA 1
ATOM 771 C C . LEU A 1 101 ? 1.49 13.82 18.922 1 97.94 101 LEU A C 1
ATOM 773 O O . LEU A 1 101 ? 1.576 14.539 19.922 1 97.94 101 LEU A O 1
ATOM 777 N N . GLN A 1 102 ? 1.759 12.562 18.859 1 97.5 102 GLN A N 1
ATOM 778 C CA . GLN A 1 102 ? 2.35 11.812 19.969 1 97.5 102 GLN A CA 1
ATOM 779 C C . GLN A 1 102 ? 3.709 11.242 19.578 1 97.5 102 GLN A C 1
ATOM 781 O O . GLN A 1 102 ? 4.012 11.102 18.391 1 97.5 102 GLN A O 1
ATOM 786 N N . TYR A 1 103 ? 4.504 10.875 20.516 1 96.38 103 TYR A N 1
ATOM 787 C CA . TYR A 1 103 ? 5.828 10.328 20.25 1 96.38 103 TYR A CA 1
ATOM 788 C C . TYR A 1 103 ? 5.734 9.086 19.375 1 96.38 103 TYR A C 1
ATOM 790 O O . TYR A 1 103 ? 6.562 8.883 18.484 1 96.38 103 TYR A O 1
ATOM 798 N N . ASN A 1 104 ? 4.695 8.328 19.562 1 96.19 104 ASN A N 1
ATOM 799 C CA . ASN A 1 104 ? 4.562 7.059 18.859 1 96.19 104 ASN A CA 1
ATOM 800 C C . ASN A 1 104 ? 4.094 7.262 17.422 1 96.19 104 ASN A C 1
ATOM 802 O O . ASN A 1 104 ? 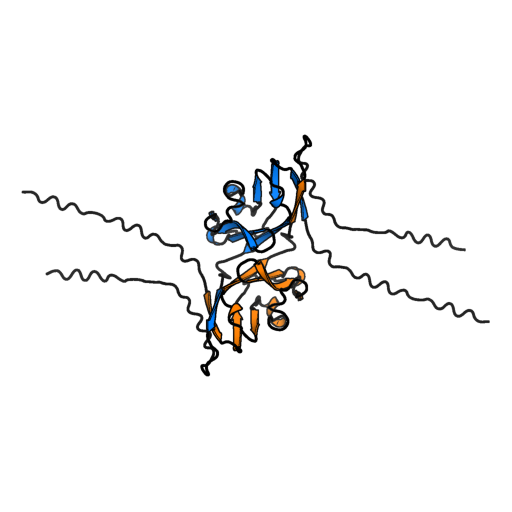4.039 6.309 16.641 1 96.19 104 ASN A O 1
ATOM 806 N N . ASP A 1 105 ? 3.801 8.469 17.109 1 97.56 105 ASP A N 1
ATOM 807 C CA . ASP A 1 105 ? 3.447 8.75 15.727 1 97.56 105 ASP A CA 1
ATOM 808 C C . ASP A 1 105 ? 4.688 8.758 14.836 1 97.56 105 ASP A C 1
ATOM 810 O O . ASP A 1 105 ? 4.574 8.703 13.609 1 97.56 105 ASP A O 1
ATOM 814 N N . ALA A 1 106 ? 5.828 8.93 15.383 1 96.88 106 ALA A N 1
ATOM 815 C CA . ALA A 1 106 ? 7.055 8.945 14.594 1 96.88 106 ALA A CA 1
ATOM 816 C C . ALA A 1 106 ? 7.219 7.648 13.805 1 96.88 106 ALA A C 1
ATOM 818 O O . ALA A 1 106 ? 6.82 6.578 14.266 1 96.88 106 ALA A O 1
ATOM 819 N N . GLY A 1 107 ? 7.801 7.828 12.633 1 95.06 107 GLY A N 1
ATOM 820 C CA . GLY A 1 107 ? 8.039 6.645 11.82 1 95.06 107 GLY A CA 1
ATOM 821 C C . GLY A 1 107 ? 7.766 6.871 10.344 1 95.06 107 GLY A C 1
ATOM 822 O O . GLY A 1 107 ? 7.711 8.008 9.883 1 95.06 107 GLY A O 1
ATOM 823 N N . LYS A 1 108 ? 7.719 5.812 9.594 1 90.31 108 LYS A N 1
ATOM 824 C CA . LYS A 1 108 ? 7.562 5.855 8.148 1 90.31 108 LYS A CA 1
ATOM 825 C C . LYS A 1 108 ? 6.09 5.836 7.75 1 90.31 108 LYS A C 1
ATOM 827 O O . LYS A 1 108 ? 5.336 4.965 8.188 1 90.31 108 LYS A O 1
ATOM 832 N N . TYR A 1 109 ? 5.73 6.797 6.965 1 92.94 109 TYR A N 1
ATOM 833 C CA . TYR A 1 109 ? 4.395 6.844 6.375 1 92.94 109 TYR A CA 1
ATOM 834 C C . TYR A 1 109 ? 4.461 6.668 4.863 1 92.94 109 TYR A C 1
ATOM 836 O O . TYR A 1 109 ? 5.355 7.203 4.207 1 92.94 109 TYR A O 1
ATOM 844 N N . VAL A 1 110 ? 3.49 5.941 4.344 1 90.12 110 VAL A N 1
ATOM 845 C CA . VAL A 1 110 ? 3.404 5.719 2.906 1 90.12 110 VAL A CA 1
ATOM 846 C C . VAL A 1 110 ? 1.975 5.961 2.43 1 90.12 110 VAL A C 1
ATOM 848 O O . VAL A 1 110 ? 1.017 5.555 3.092 1 90.12 110 VAL A O 1
ATOM 851 N N . CYS A 1 111 ? 1.896 6.715 1.448 1 92.75 111 CYS A N 1
ATOM 852 C CA . CYS A 1 111 ? 0.638 6.93 0.743 1 92.75 111 CYS A CA 1
ATOM 853 C C . CYS A 1 111 ? 0.569 6.078 -0.521 1 92.75 111 CYS A C 1
ATOM 855 O O . CYS A 1 111 ? 1.407 6.219 -1.413 1 92.75 111 CYS A O 1
ATOM 857 N N . TYR A 1 112 ? -0.448 5.18 -0.586 1 89.25 112 TYR A N 1
ATOM 858 C CA . TYR A 1 112 ? -0.682 4.363 -1.771 1 89.25 112 TYR A CA 1
ATOM 859 C C . TYR A 1 112 ? -1.897 4.859 -2.545 1 89.25 112 TYR A C 1
ATOM 861 O O . TYR A 1 112 ? -3.029 4.75 -2.07 1 89.25 112 TYR A O 1
ATOM 869 N N . ILE A 1 113 ? -1.636 5.41 -3.75 1 87.88 113 ILE A N 1
ATOM 870 C CA . ILE A 1 113 ? -2.732 5.75 -4.648 1 87.88 113 ILE A CA 1
ATOM 871 C C . ILE A 1 113 ? -2.971 4.609 -5.633 1 87.88 113 ILE A C 1
ATOM 873 O O . ILE A 1 113 ? -2.1 4.289 -6.445 1 87.88 113 ILE A O 1
ATOM 877 N N . THR A 1 114 ? -4.141 3.967 -5.41 1 80.38 114 THR A N 1
ATOM 878 C CA . THR A 1 114 ? -4.371 2.771 -6.211 1 80.38 114 THR A CA 1
ATOM 879 C C . THR A 1 114 ? -5.73 2.836 -6.898 1 80.38 114 THR A C 1
ATOM 881 O O . THR A 1 114 ? -6.602 3.607 -6.492 1 80.38 114 THR A O 1
ATOM 884 N N . LYS A 1 115 ? -5.715 2.244 -7.996 1 74.81 115 LYS A N 1
ATOM 885 C CA . LYS A 1 115 ? -7.008 1.944 -8.602 1 74.81 115 LYS A CA 1
ATOM 886 C C . LYS A 1 115 ? -7.527 0.583 -8.141 1 74.81 115 LYS A C 1
ATOM 888 O O . LYS A 1 115 ? -7.297 -0.428 -8.812 1 74.81 115 LYS A O 1
ATOM 893 N N . ALA A 1 116 ? -8.164 0.542 -7.012 1 69.75 116 ALA A N 1
ATOM 894 C CA . ALA A 1 116 ? -8.57 -0.695 -6.352 1 69.75 116 ALA A CA 1
ATOM 895 C C . ALA A 1 116 ? -9.461 -1.535 -7.262 1 69.75 116 ALA A C 1
ATOM 897 O O . ALA A 1 116 ? -9.477 -2.764 -7.168 1 69.75 116 ALA A O 1
ATOM 898 N N . TYR A 1 117 ? -10.258 -0.841 -8.086 1 72.88 117 TYR A N 1
ATOM 899 C CA . TYR A 1 117 ? -11.141 -1.594 -8.969 1 72.88 117 TYR A CA 1
ATOM 900 C C . TYR A 1 117 ? -10.328 -2.422 -9.969 1 72.88 117 TYR A C 1
ATOM 902 O O . TYR A 1 117 ? -10.797 -3.451 -10.453 1 72.88 117 TYR A O 1
ATOM 910 N N . GLN A 1 118 ? -9.117 -1.946 -10.227 1 74.62 118 GLN A N 1
ATOM 911 C CA . GLN A 1 118 ? -8.266 -2.684 -11.148 1 74.62 118 GLN A CA 1
ATOM 912 C C . GLN A 1 118 ? -7.523 -3.812 -10.438 1 74.62 118 GLN A C 1
ATOM 914 O O . GLN A 1 118 ? -7.273 -4.867 -11.023 1 74.62 118 GLN A O 1
ATOM 919 N N . ASN A 1 119 ? -7.25 -3.562 -9.172 1 81.19 119 ASN A N 1
ATOM 920 C CA . ASN A 1 119 ? -6.492 -4.539 -8.391 1 81.19 119 ASN A CA 1
ATOM 921 C C . ASN A 1 119 ? -7.055 -4.688 -6.98 1 81.19 119 ASN A C 1
ATOM 923 O O . ASN A 1 119 ? -6.48 -4.172 -6.023 1 81.19 119 ASN A O 1
ATOM 927 N N . PRO A 1 120 ? -8.156 -5.402 -6.895 1 78.25 120 PRO A N 1
ATOM 928 C CA . PRO A 1 120 ? -8.688 -5.656 -5.555 1 78.25 120 PRO A CA 1
ATOM 929 C C . PRO A 1 120 ? -7.754 -6.516 -4.703 1 78.25 120 PRO A C 1
ATOM 931 O O . PRO A 1 120 ? -6.848 -7.164 -5.234 1 78.25 120 PRO A O 1
ATOM 934 N N . SER A 1 121 ? -7.992 -6.398 -3.385 1 84.31 121 SER A N 1
ATOM 935 C CA . SER A 1 121 ? -7.25 -7.293 -2.502 1 84.31 121 SER A CA 1
ATOM 936 C C . SER A 1 121 ? -7.598 -8.75 -2.771 1 84.31 121 SER A C 1
ATOM 938 O O . SER A 1 121 ? -8.664 -9.047 -3.316 1 84.31 121 SER A O 1
ATOM 940 N N . MET A 1 122 ? -6.625 -9.617 -2.414 1 92.31 122 MET A N 1
ATOM 941 C CA . MET A 1 122 ? -6.801 -11.055 -2.627 1 92.31 122 MET A CA 1
ATOM 942 C C . MET A 1 122 ? -6.742 -11.812 -1.304 1 92.31 122 MET A C 1
ATOM 944 O O . MET A 1 122 ? -5.914 -11.5 -0.444 1 92.31 122 MET A O 1
ATOM 948 N N . GLN A 1 123 ? -7.676 -12.703 -1.174 1 92.31 123 GLN A N 1
ATOM 949 C CA . GLN A 1 123 ? -7.613 -13.641 -0.059 1 92.31 123 GLN A CA 1
ATOM 950 C C . GLN A 1 123 ? -7.039 -14.984 -0.5 1 92.31 123 GLN A C 1
ATOM 952 O O . GLN A 1 123 ? -7.641 -15.688 -1.315 1 92.31 123 GLN A O 1
ATOM 957 N N . LEU A 1 124 ? -5.848 -15.297 0.003 1 96.31 124 LEU A N 1
ATOM 958 C CA . LEU A 1 124 ? -5.254 -16.594 -0.278 1 96.31 124 LEU A CA 1
ATOM 959 C C . LEU A 1 124 ? -5.68 -17.625 0.767 1 96.31 124 LEU A C 1
ATOM 961 O O . LEU A 1 124 ? -5.469 -17.422 1.964 1 96.31 124 LEU A O 1
ATOM 965 N N . LEU A 1 125 ? -6.328 -18.641 0.277 1 95.5 125 LEU A N 1
ATOM 966 C CA . LEU A 1 125 ? -6.668 -19.797 1.108 1 95.5 125 LEU A CA 1
ATOM 967 C C . LEU A 1 125 ? -5.715 -20.953 0.84 1 95.5 125 LEU A C 1
ATOM 969 O O . LEU A 1 125 ? -5.48 -21.312 -0.315 1 95.5 125 LEU A O 1
ATOM 973 N N . VAL A 1 126 ? -5.121 -21.469 1.901 1 95.69 126 VAL A N 1
ATOM 974 C CA . VAL A 1 126 ? -4.191 -22.578 1.753 1 95.69 126 VAL A CA 1
ATOM 975 C C . VAL A 1 126 ? -4.785 -23.844 2.387 1 95.69 126 VAL A C 1
ATOM 977 O O . VAL A 1 126 ? -5.121 -23.844 3.572 1 95.69 126 VAL A O 1
ATOM 980 N N . LYS A 1 127 ? -4.914 -24.844 1.59 1 93.38 127 LYS A N 1
ATOM 981 C CA . LYS A 1 127 ? -5.473 -26.109 2.064 1 93.38 127 LYS A CA 1
ATOM 982 C C . LYS A 1 127 ? -4.398 -27.188 2.146 1 93.38 127 LYS A C 1
ATOM 984 O O . LYS A 1 127 ? -3.287 -27 1.646 1 93.38 127 LYS A O 1
ATOM 989 N N . ASP A 1 128 ? -4.652 -28.281 2.879 1 88.5 128 ASP A N 1
ATOM 990 C CA . ASP A 1 128 ? -3.725 -29.391 3.016 1 88.5 128 ASP A CA 1
ATOM 991 C C . ASP A 1 128 ? -3.406 -30.016 1.656 1 88.5 128 ASP A C 1
ATOM 993 O O . ASP A 1 128 ? -4.266 -30.047 0.771 1 88.5 128 ASP A O 1
ATOM 997 N N . GLY A 1 129 ? -2.174 -30.016 1.203 1 72.56 129 GLY A N 1
ATOM 998 C CA . GLY A 1 129 ? -1.685 -30.609 -0.036 1 72.56 129 GLY A CA 1
ATOM 999 C C . GLY A 1 129 ? -2.205 -32 -0.282 1 72.56 129 GLY A C 1
ATOM 1000 O O . GLY A 1 129 ? -1.424 -32.969 -0.365 1 72.56 129 GLY A O 1
ATOM 1001 N N . GLY A 1 130 ? -3.35 -32.344 0.111 1 57.88 130 GLY A N 1
ATOM 1002 C CA . GLY A 1 130 ? -3.617 -33.688 -0.414 1 57.88 130 GLY A CA 1
ATOM 1003 C C . GLY A 1 130 ? -3.393 -33.781 -1.911 1 57.88 130 GLY A C 1
ATOM 1004 O O . GLY A 1 130 ? -3.17 -32.781 -2.584 1 57.88 130 GLY A O 1
ATOM 1005 N N . THR A 1 131 ? -3.352 -34.969 -2.67 1 48.91 131 THR A N 1
ATOM 1006 C CA . THR A 1 131 ? -3.207 -35.281 -4.086 1 48.91 131 THR A CA 1
ATOM 1007 C C . THR A 1 131 ? -3.998 -34.312 -4.945 1 48.91 131 THR A C 1
ATOM 1009 O O . THR A 1 131 ? -4.16 -34.531 -6.148 1 48.91 131 THR A O 1
ATOM 1012 N N . HIS A 1 132 ? -4.863 -33.406 -4.441 1 48.16 132 HIS A N 1
ATOM 1013 C CA . HIS A 1 132 ? -5.781 -32.906 -5.457 1 48.16 132 HIS A CA 1
ATOM 1014 C C . HIS A 1 132 ? -5.238 -31.641 -6.117 1 48.16 132 HIS A C 1
ATOM 1016 O O . HIS A 1 132 ? -4.508 -30.875 -5.488 1 48.16 132 HIS A O 1
ATOM 1022 N N . GLY A 1 133 ? -5.223 -31.516 -7.473 1 43.09 133 GLY A N 1
ATOM 1023 C CA . GLY A 1 133 ? -4.848 -30.516 -8.453 1 43.09 133 GLY A CA 1
ATOM 1024 C C . GLY A 1 133 ? -5.297 -29.109 -8.078 1 43.09 133 GLY A C 1
ATOM 1025 O O . GLY A 1 133 ? -6.371 -28.938 -7.496 1 43.09 133 GLY A O 1
ATOM 1026 N N . ALA A 1 134 ? -4.434 -28.188 -7.926 1 45.84 134 ALA A N 1
ATOM 1027 C CA . ALA A 1 134 ? -4.52 -26.781 -7.539 1 45.84 134 ALA A CA 1
ATOM 1028 C C . ALA A 1 134 ? -5.465 -26.016 -8.461 1 45.84 134 ALA A C 1
ATOM 1030 O O . ALA A 1 134 ? -5.176 -25.859 -9.648 1 45.84 134 ALA A O 1
ATOM 1031 N N . ALA A 1 135 ? -6.746 -26.188 -8.578 1 40.78 135 ALA A N 1
ATOM 1032 C CA . ALA A 1 135 ? -7.578 -25.406 -9.492 1 40.78 135 ALA A CA 1
ATOM 1033 C C . ALA A 1 135 ? -7.707 -23.969 -9.023 1 40.78 135 ALA A C 1
ATOM 1035 O O . ALA A 1 135 ? -8.016 -23.703 -7.855 1 40.78 135 ALA A O 1
ATOM 1036 N N . THR A 1 136 ? -6.953 -23.062 -9.531 1 41.59 136 THR A N 1
ATOM 1037 C CA . THR A 1 136 ? -7.105 -21.625 -9.32 1 41.59 136 THR A CA 1
ATOM 1038 C C . THR A 1 136 ? -8.523 -21.172 -9.672 1 41.59 136 THR A C 1
ATOM 1040 O O . THR A 1 136 ? -8.945 -21.266 -10.828 1 41.59 136 THR A O 1
ATOM 1043 N N . ARG A 1 137 ? -9.547 -21.562 -8.977 1 36.72 137 ARG A N 1
ATOM 1044 C CA . ARG A 1 137 ? -10.844 -21 -9.328 1 36.72 137 ARG A CA 1
ATOM 1045 C C . ARG A 1 137 ? -10.969 -19.562 -8.828 1 36.72 137 ARG A C 1
ATOM 1047 O O . ARG A 1 137 ? -10.805 -19.312 -7.629 1 36.72 137 ARG A O 1
ATOM 1054 N N . GLY A 1 138 ? -10.523 -18.688 -9.602 1 40.72 138 GLY A N 1
ATOM 1055 C CA . GLY A 1 138 ? -10.875 -17.312 -9.297 1 40.72 138 GLY A CA 1
ATOM 1056 C C . GLY A 1 138 ? -12.367 -17.109 -9.07 1 40.72 138 GLY A C 1
ATOM 1057 O O . GLY A 1 138 ? -13.156 -17.188 -10.008 1 40.72 138 GLY A O 1
ATOM 1058 N N . LYS A 1 139 ? -12.898 -17.75 -8.039 1 40.62 139 LYS A N 1
ATOM 1059 C CA . LYS A 1 139 ? -14.305 -17.422 -7.832 1 40.62 139 LYS A CA 1
ATOM 1060 C C . LYS A 1 139 ? -14.469 -15.969 -7.367 1 40.62 139 LYS A C 1
ATOM 1062 O O . LYS A 1 139 ? -13.844 -15.555 -6.383 1 40.62 139 LYS A O 1
ATOM 1067 N N . ARG A 1 140 ? -14.836 -15.141 -8.352 1 39.06 140 ARG A N 1
ATOM 1068 C CA . ARG A 1 140 ? -15.383 -13.836 -7.977 1 39.06 140 ARG A CA 1
ATOM 1069 C C . ARG A 1 140 ? -16.578 -14 -7.039 1 39.06 140 ARG A C 1
ATOM 1071 O O . ARG A 1 140 ? -17.641 -14.469 -7.449 1 39.06 140 ARG A O 1
ATOM 1078 N N . THR A 1 141 ? -16.281 -14.43 -5.934 1 38.53 141 THR A N 1
ATOM 1079 C CA . THR A 1 141 ? -17.453 -14.562 -5.066 1 38.53 141 THR A CA 1
ATOM 1080 C C . THR A 1 141 ? -18.156 -13.219 -4.906 1 38.53 141 THR A C 1
ATOM 1082 O O . THR A 1 141 ? -17.641 -12.305 -4.277 1 38.53 141 THR A O 1
ATOM 1085 N N . VAL A 1 142 ? -18.75 -12.883 -6.027 1 39.69 142 VAL A N 1
ATOM 1086 C CA . VAL A 1 142 ? -19.734 -11.812 -5.879 1 39.69 142 VAL A CA 1
ATOM 1087 C C . VAL A 1 142 ? -20.984 -12.352 -5.164 1 39.69 142 VAL A C 1
ATOM 1089 O O . VAL A 1 142 ? -21.547 -13.367 -5.57 1 39.69 142 VAL A O 1
ATOM 1092 N N . PRO A 1 143 ? -21 -12.312 -3.967 1 33.22 143 PRO A N 1
ATOM 1093 C CA . PRO A 1 143 ? -22.297 -12.789 -3.486 1 33.22 143 PRO A CA 1
ATOM 1094 C C . PRO A 1 143 ? -23.469 -12.102 -4.18 1 33.22 143 PRO A C 1
ATOM 1096 O O . PRO A 1 143 ? -23.672 -10.898 -4.004 1 33.22 143 PRO A O 1
ATOM 1099 N N . PHE A 1 144 ? -23.609 -12.312 -5.547 1 34.34 144 PHE A N 1
ATOM 1100 C CA . PHE A 1 144 ? -24.859 -11.75 -6.074 1 34.34 144 PHE A CA 1
ATOM 1101 C C . PHE A 1 144 ? -26.062 -12.539 -5.582 1 34.34 144 PHE A C 1
ATOM 1103 O O . PHE A 1 144 ? -26.25 -13.695 -5.957 1 34.34 144 PHE A O 1
ATOM 1110 N N . LEU A 1 145 ? -26.266 -12.648 -4.348 1 31.36 145 LEU A N 1
ATOM 1111 C CA . LEU A 1 145 ? -27.562 -13.258 -4.086 1 31.36 145 LEU A CA 1
ATOM 1112 C C . LEU A 1 145 ? -28.688 -12.477 -4.773 1 31.36 145 LEU A C 1
ATOM 1114 O O . LEU A 1 145 ? -29 -11.352 -4.371 1 31.36 145 LEU A O 1
ATOM 1118 N N . ILE A 1 146 ? -28.625 -12.516 -6.125 1 32.16 146 ILE A N 1
ATOM 1119 C CA . ILE A 1 146 ? -29.859 -12.023 -6.715 1 32.16 146 ILE A CA 1
ATOM 1120 C C . ILE A 1 146 ? -31.031 -12.922 -6.293 1 32.16 146 ILE A C 1
ATOM 1122 O O . ILE A 1 146 ? -31.062 -14.102 -6.645 1 32.16 146 ILE A O 1
ATOM 1126 N N . LEU A 1 147 ? -31.328 -12.883 -5.035 1 32.62 147 LEU A N 1
ATOM 1127 C CA . LEU A 1 147 ? -32.625 -13.539 -4.801 1 32.62 147 LEU A CA 1
ATOM 1128 C C . LEU A 1 147 ? -33.719 -12.93 -5.672 1 32.62 147 LEU A C 1
ATOM 1130 O O . LEU A 1 147 ? -34.062 -11.75 -5.516 1 32.62 147 LEU A O 1
ATOM 1134 N N . LEU A 1 148 ? -33.625 -13.32 -6.918 1 33.5 148 LEU A N 1
ATOM 1135 C CA . LEU A 1 148 ? -34.812 -13.102 -7.746 1 33.5 148 LEU A CA 1
ATOM 1136 C C . LEU A 1 148 ? -36.062 -13.617 -7.047 1 33.5 148 LEU A C 1
ATOM 1138 O O . LEU A 1 148 ? -36.219 -14.82 -6.828 1 33.5 148 LEU A O 1
ATOM 1142 N N . HIS A 1 149 ? -36.562 -12.844 -6.012 1 36.53 149 HIS A N 1
ATOM 1143 C CA . HIS A 1 149 ? -37.906 -13.102 -5.516 1 36.53 149 HIS A CA 1
ATOM 1144 C C . HIS A 1 149 ? -38.938 -13.016 -6.641 1 36.53 149 HIS A C 1
ATOM 1146 O O . HIS A 1 149 ? -39.094 -11.953 -7.254 1 36.53 149 HIS A O 1
ATOM 1152 N N . ILE A 1 150 ? -38.875 -14 -7.531 1 33.53 150 ILE A N 1
ATOM 1153 C CA . ILE A 1 150 ? -40.031 -14.141 -8.422 1 33.53 150 ILE A CA 1
ATOM 1154 C C . ILE A 1 150 ? -41.312 -14.141 -7.598 1 33.53 150 ILE A C 1
ATOM 1156 O O . ILE A 1 150 ? -41.531 -15.023 -6.762 1 33.53 150 ILE A O 1
ATOM 1160 N N . LEU A 1 151 ? -41.781 -12.922 -7.18 1 33.09 151 LEU A N 1
ATOM 1161 C CA . LEU A 1 151 ? -43.125 -12.734 -6.66 1 33.09 151 LEU A CA 1
ATOM 1162 C C . LEU A 1 151 ? -44.156 -13.359 -7.594 1 33.09 151 LEU A C 1
ATOM 1164 O O . LEU A 1 151 ? -44.312 -12.906 -8.727 1 33.09 151 LEU A O 1
ATOM 1168 N N . GLN A 1 152 ? -44.125 -14.664 -7.707 1 30.2 152 GLN A N 1
ATOM 1169 C CA . GLN A 1 152 ? -45.281 -15.328 -8.297 1 30.2 152 GLN A CA 1
ATOM 1170 C C . GLN A 1 152 ? -46.562 -14.883 -7.617 1 30.2 152 GLN A C 1
ATOM 1172 O O . GLN A 1 152 ? -46.781 -15.172 -6.438 1 30.2 152 GLN A O 1
ATOM 1177 N N . TYR A 1 153 ? -46.938 -13.609 -7.746 1 29.73 153 TYR A N 1
ATOM 1178 C CA . TYR A 1 153 ? -48.281 -13.172 -7.43 1 29.73 153 TYR A CA 1
ATOM 1179 C C . TYR A 1 153 ? -49.312 -14.016 -8.172 1 29.73 153 TYR A C 1
ATOM 1181 O O . TYR A 1 153 ? -49.5 -13.852 -9.375 1 29.73 153 TYR A O 1
ATOM 1189 N N . ILE A 1 154 ? -49.188 -15.422 -8.086 1 28.88 154 ILE A N 1
ATOM 1190 C CA . ILE A 1 154 ? -50.375 -16.141 -8.539 1 28.88 154 ILE A CA 1
ATOM 1191 C C . ILE A 1 154 ? -51.594 -15.617 -7.812 1 28.88 154 ILE A C 1
ATOM 1193 O O . ILE A 1 154 ? -51.625 -15.578 -6.582 1 28.88 154 ILE A O 1
ATOM 1197 N N . ASP A 1 155 ? -52.375 -14.797 -8.547 1 32.03 155 ASP A N 1
ATOM 1198 C CA . ASP A 1 155 ? -53.75 -14.375 -8.352 1 32.03 155 ASP A CA 1
ATOM 1199 C C . ASP A 1 155 ? -54.656 -15.547 -7.934 1 32.03 155 ASP A C 1
ATOM 1201 O O . ASP A 1 155 ? -54.75 -16.531 -8.664 1 32.03 155 ASP A O 1
ATOM 1205 N N . LEU A 1 156 ? -54.406 -16.312 -6.781 1 24.38 156 LEU A N 1
ATOM 1206 C CA . LEU A 1 156 ? -55.656 -16.922 -6.324 1 24.38 156 LEU A CA 1
ATOM 1207 C C . LEU A 1 156 ? -56.625 -15.844 -5.852 1 24.38 156 LEU A C 1
ATOM 1209 O O . LEU A 1 156 ? -56.25 -14.938 -5.113 1 24.38 156 LEU A O 1
ATOM 1213 N N . MET B 1 1 ? -67.5 0.673 5.762 1 35.41 1 MET B N 1
ATOM 1214 C CA . MET B 1 1 ? -66.312 0.035 6.199 1 35.41 1 MET B CA 1
ATOM 1215 C C . MET B 1 1 ? -65.25 0.069 5.094 1 35.41 1 MET B C 1
ATOM 1217 O O . MET B 1 1 ? -65.312 -0.689 4.125 1 35.41 1 MET B O 1
ATOM 1221 N N . THR B 1 2 ? -64.938 1.264 4.566 1 41.66 2 THR B N 1
ATOM 1222 C CA . THR B 1 2 ? -63.844 1.618 3.643 1 41.66 2 THR B CA 1
ATOM 1223 C C . THR B 1 2 ? -62.5 1.126 4.16 1 41.66 2 THR B C 1
ATOM 1225 O O . THR B 1 2 ? -62.062 1.519 5.246 1 41.66 2 THR B O 1
ATOM 1228 N N . ARG B 1 3 ? -62.156 -0.155 3.857 1 42.91 3 ARG B N 1
ATOM 1229 C CA . ARG B 1 3 ? -60.844 -0.77 4.066 1 42.91 3 ARG B CA 1
ATOM 1230 C C . ARG B 1 3 ? -59.75 0.083 3.459 1 42.91 3 ARG B C 1
ATOM 1232 O O . ARG B 1 3 ? -59.719 0.292 2.246 1 42.91 3 ARG B O 1
ATOM 1239 N N . CYS B 1 4 ? -59.344 1.17 4.051 1 40.53 4 CYS B N 1
ATOM 1240 C CA . CYS B 1 4 ? -58.125 1.896 3.744 1 40.53 4 CYS B CA 1
ATOM 1241 C C . CYS B 1 4 ? -56.938 0.941 3.598 1 40.53 4 CYS B C 1
ATOM 1243 O O . CYS B 1 4 ? -56.594 0.238 4.543 1 40.53 4 CYS B O 1
ATOM 1245 N N . CYS B 1 5 ? -56.781 0.247 2.441 1 41.81 5 CYS B N 1
ATOM 1246 C CA . CYS B 1 5 ? -55.594 -0.52 2.098 1 41.81 5 CYS B CA 1
ATOM 1247 C C . CYS B 1 5 ? -54.344 0.294 2.352 1 41.81 5 CYS B C 1
ATOM 1249 O O . CYS B 1 5 ? -54.125 1.345 1.738 1 41.81 5 CYS B O 1
ATOM 1251 N N . CYS B 1 6 ? -53.844 0.534 3.57 1 40.56 6 CYS B N 1
ATOM 1252 C CA . CYS B 1 6 ? -52.5 1.011 3.906 1 40.56 6 CYS B CA 1
ATOM 1253 C C . CYS B 1 6 ? -51.438 0.285 3.088 1 40.56 6 CYS B C 1
ATOM 1255 O O . CYS B 1 6 ? -51.25 -0.923 3.238 1 40.56 6 CYS B O 1
ATOM 1257 N N . PHE B 1 7 ? -51.312 0.627 1.78 1 44.06 7 PHE B N 1
ATOM 1258 C CA . PHE B 1 7 ? -50.125 0.238 1.021 1 44.06 7 PHE B CA 1
ATOM 1259 C C . PHE B 1 7 ? -48.844 0.564 1.795 1 44.06 7 PHE B C 1
ATOM 1261 O O . PHE B 1 7 ? -48.469 1.733 1.939 1 44.06 7 PHE B O 1
ATOM 1268 N N . CYS B 1 8 ? -48.375 -0.201 2.826 1 42.69 8 CYS B N 1
ATOM 1269 C CA . CYS B 1 8 ? -47.031 -0.14 3.42 1 42.69 8 CYS B CA 1
ATOM 1270 C C . CYS B 1 8 ? -45.969 -0.216 2.346 1 42.69 8 CYS B C 1
ATOM 1272 O O . CYS B 1 8 ? -45.75 -1.266 1.732 1 42.69 8 CYS B O 1
ATOM 1274 N N . ILE B 1 9 ? -45.688 0.881 1.674 1 43.19 9 ILE B N 1
ATOM 1275 C CA . ILE B 1 9 ? -44.469 0.967 0.845 1 43.19 9 ILE B CA 1
ATOM 1276 C C . ILE B 1 9 ? -43.25 0.582 1.669 1 43.19 9 ILE B C 1
ATOM 1278 O O . ILE B 1 9 ? -42.844 1.325 2.561 1 43.19 9 ILE B O 1
ATOM 1282 N N . CYS B 1 10 ? -43 -0.712 1.927 1 39.16 10 CYS B N 1
ATOM 1283 C CA . CYS B 1 10 ? -41.719 -1.155 2.475 1 39.16 10 CYS B CA 1
ATOM 1284 C C . CYS B 1 10 ? -40.562 -0.627 1.642 1 39.16 10 CYS B C 1
ATOM 1286 O O . CYS B 1 10 ? -40.406 -1 0.478 1 39.16 10 CYS B O 1
ATOM 1288 N N . VAL B 1 11 ? -40.156 0.619 1.79 1 42.22 11 VAL B N 1
ATOM 1289 C CA . VAL B 1 11 ? -38.875 1.108 1.273 1 42.22 11 VAL B CA 1
ATOM 1290 C C . VAL B 1 11 ? -37.75 0.131 1.637 1 42.22 11 VAL B C 1
ATOM 1292 O O . VAL B 1 11 ? -37.375 0.026 2.805 1 42.22 11 VAL B O 1
ATOM 1295 N N . PHE B 1 12 ? -37.688 -1.087 0.974 1 39 12 PHE B N 1
ATOM 1296 C CA . PHE B 1 12 ? -36.5 -1.916 1.043 1 39 12 PHE B CA 1
ATOM 1297 C C . PHE B 1 12 ? -35.25 -1.087 0.76 1 39 12 PHE B C 1
ATOM 1299 O O . PHE B 1 12 ? -35.031 -0.623 -0.364 1 39 12 PHE B O 1
ATOM 1306 N N . ALA B 1 13 ? -34.75 -0.348 1.741 1 36.47 13 ALA B N 1
ATOM 1307 C CA . ALA B 1 13 ? -33.375 0.181 1.635 1 36.47 13 ALA B CA 1
ATOM 1308 C C . ALA B 1 13 ? -32.406 -0.902 1.187 1 36.47 13 ALA B C 1
ATOM 1310 O O . ALA B 1 13 ? -32.094 -1.828 1.942 1 36.47 13 ALA B O 1
ATOM 1311 N N . VAL B 1 14 ? -32.406 -1.271 -0.106 1 37.25 14 VAL B N 1
ATOM 1312 C CA . VAL B 1 14 ? -31.25 -2.02 -0.612 1 37.25 14 VAL B CA 1
ATOM 1313 C C . VAL B 1 14 ? -29.953 -1.382 -0.113 1 37.25 14 VAL B C 1
ATOM 1315 O O . VAL B 1 14 ? -29.641 -0.246 -0.472 1 37.25 14 VAL B O 1
ATOM 1318 N N . LEU B 1 15 ? -29.625 -1.556 1.127 1 35.03 15 LEU B N 1
ATOM 1319 C CA . LEU B 1 15 ? -28.234 -1.317 1.481 1 35.03 15 LEU B CA 1
ATOM 1320 C C . LEU B 1 15 ? -27.297 -1.923 0.44 1 35.03 15 LEU B C 1
ATOM 1322 O O . LEU B 1 15 ? -27.234 -3.146 0.302 1 35.03 15 LEU B O 1
ATOM 1326 N N . LEU B 1 16 ? -27.25 -1.354 -0.72 1 34.78 16 LEU B N 1
ATOM 1327 C CA . LEU B 1 16 ? -26.125 -1.671 -1.598 1 34.78 16 LEU B CA 1
ATOM 1328 C C . LEU B 1 16 ? -24.828 -1.766 -0.807 1 34.78 16 LEU B C 1
ATOM 1330 O O . LEU B 1 16 ? -24.312 -0.756 -0.315 1 34.78 16 LEU B O 1
ATOM 1334 N N . ASN B 1 17 ? -24.719 -2.762 0.013 1 37.56 17 ASN B N 1
ATOM 1335 C CA . ASN B 1 17 ? -23.375 -3.047 0.513 1 37.56 17 ASN B CA 1
ATOM 1336 C C . ASN B 1 17 ? -22.328 -2.951 -0.596 1 37.56 17 ASN B C 1
ATOM 1338 O O . ASN B 1 17 ? -22.484 -3.559 -1.656 1 37.56 17 ASN B O 1
ATOM 1342 N N . LYS B 1 18 ? -21.875 -1.855 -0.938 1 41.94 18 LYS B N 1
ATOM 1343 C CA . LYS B 1 18 ? -20.672 -1.781 -1.771 1 41.94 18 LYS B CA 1
ATOM 1344 C C . LYS B 1 18 ? -19.75 -2.969 -1.516 1 41.94 18 LYS B C 1
ATOM 1346 O O . LYS B 1 18 ? -19.203 -3.107 -0.423 1 41.94 18 LYS B O 1
ATOM 1351 N N . ALA B 1 19 ? -20.109 -4.199 -2.004 1 42.84 19 ALA B N 1
ATOM 1352 C CA . ALA B 1 19 ? -19.312 -5.422 -2.004 1 42.84 19 ALA B CA 1
ATOM 1353 C C . ALA B 1 19 ? -17.844 -5.105 -2.23 1 42.84 19 ALA B C 1
ATOM 1355 O O . ALA B 1 19 ? -17.484 -4.371 -3.158 1 42.84 19 ALA B O 1
ATOM 1356 N N . CYS B 1 20 ? -17.078 -4.836 -1.23 1 52.44 20 CYS B N 1
ATOM 1357 C CA . CYS B 1 20 ? -15.625 -4.766 -1.316 1 52.44 20 CYS B CA 1
ATOM 1358 C C . CYS B 1 20 ? -15.078 -5.824 -2.27 1 52.44 20 CYS B C 1
ATOM 1360 O O . CYS B 1 20 ? -15.367 -7.012 -2.113 1 52.44 20 CYS B O 1
ATOM 1362 N N . LEU B 1 21 ? -14.836 -5.516 -3.504 1 63.5 21 LEU B N 1
ATOM 1363 C CA . LEU B 1 21 ? -14.258 -6.379 -4.523 1 63.5 21 LEU B CA 1
ATOM 1364 C C . LEU B 1 21 ? -13.016 -7.094 -3.994 1 63.5 21 LEU B C 1
ATOM 1366 O O . LEU B 1 21 ? -12.102 -6.453 -3.486 1 63.5 21 LEU B O 1
ATOM 1370 N N . GLN B 1 22 ? -13.211 -8.359 -3.434 1 77.81 22 GLN B N 1
ATOM 1371 C CA . GLN B 1 22 ? -12.078 -9.195 -3.053 1 77.81 22 GLN B CA 1
ATOM 1372 C C . GLN B 1 22 ? -12.008 -10.453 -3.914 1 77.81 22 GLN B C 1
ATOM 1374 O O . GLN B 1 22 ? -13.031 -11.07 -4.207 1 77.81 22 GLN B O 1
ATOM 1379 N N . ILE B 1 23 ? -10.836 -10.781 -4.43 1 83.81 23 ILE B N 1
ATOM 1380 C CA . ILE B 1 23 ? -10.578 -12.016 -5.176 1 83.81 23 ILE B CA 1
ATOM 1381 C C . ILE B 1 23 ? -10.094 -13.102 -4.223 1 83.81 23 ILE B C 1
ATOM 1383 O O . ILE B 1 23 ? -9.305 -12.836 -3.312 1 83.81 23 ILE B O 1
ATOM 1387 N N . THR B 1 24 ? -10.656 -14.25 -4.387 1 90.12 24 THR B N 1
ATOM 1388 C CA . THR B 1 24 ? -10.172 -15.383 -3.605 1 90.12 24 THR B CA 1
ATOM 1389 C C . THR B 1 24 ? -9.289 -16.281 -4.457 1 90.12 24 THR B C 1
ATOM 1391 O O . THR B 1 24 ? -9.648 -16.625 -5.586 1 90.12 24 THR B O 1
ATOM 1394 N N . VAL B 1 25 ? -8.164 -16.609 -3.979 1 94.19 25 VAL B N 1
ATOM 1395 C CA . VAL B 1 25 ? -7.238 -17.562 -4.594 1 94.19 25 VAL B CA 1
ATOM 1396 C C . VAL B 1 25 ? -7.039 -18.766 -3.678 1 94.19 25 VAL B C 1
ATOM 1398 O O . VAL B 1 25 ? -6.883 -18.609 -2.465 1 94.19 25 VAL B O 1
ATOM 1401 N N . GLU B 1 26 ? -7.035 -19.906 -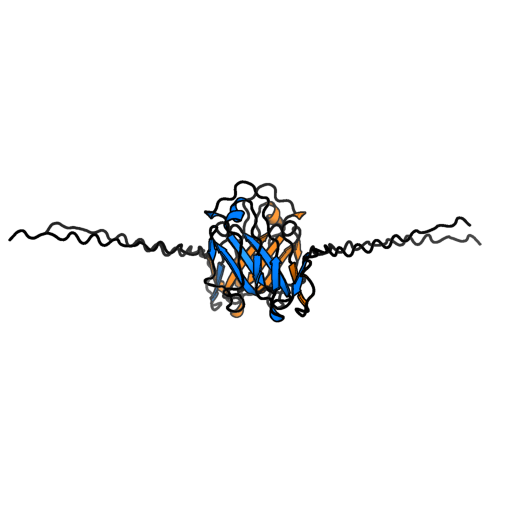4.262 1 94.19 26 GLU B N 1
ATOM 1402 C CA . GLU B 1 26 ? -6.836 -21.109 -3.482 1 94.19 26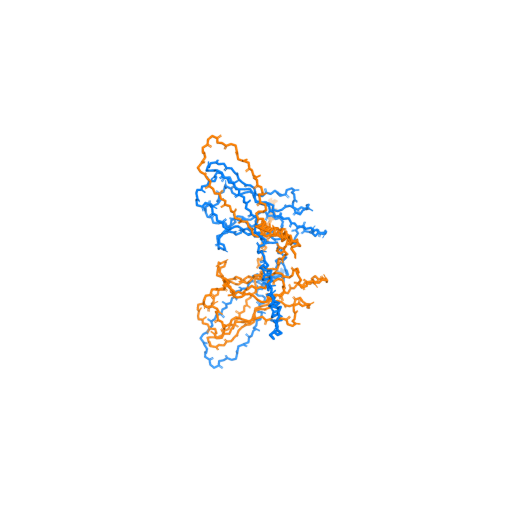 GLU B CA 1
ATOM 1403 C C . GLU B 1 26 ? -5.543 -21.828 -3.879 1 94.19 26 GLU B C 1
ATOM 1405 O O . GLU B 1 26 ? -5.18 -21.844 -5.055 1 94.19 26 GLU B O 1
ATOM 1410 N N . GLY B 1 27 ? -4.844 -22.359 -2.785 1 95.56 27 GLY B N 1
ATOM 1411 C CA . GLY B 1 27 ? -3.658 -23.188 -2.98 1 95.56 27 GLY B CA 1
ATOM 1412 C C . GLY B 1 27 ? -3.531 -24.297 -1.962 1 95.56 27 GLY B C 1
ATOM 1413 O O . GLY B 1 27 ? -4.367 -24.422 -1.064 1 95.56 27 GLY B O 1
ATOM 1414 N N . SER B 1 28 ? -2.512 -25.141 -2.262 1 95.69 28 SER B N 1
ATOM 1415 C CA . SER B 1 28 ? -2.236 -26.25 -1.353 1 95.69 28 SER B CA 1
ATOM 1416 C C . SER B 1 28 ? -0.815 -26.172 -0.807 1 95.69 28 SER B C 1
ATOM 1418 O O . SER B 1 28 ? 0.1 -25.719 -1.502 1 95.69 28 SER B O 1
ATOM 1420 N N . VAL B 1 29 ? -0.75 -26.734 0.432 1 96.5 29 VAL B N 1
ATOM 1421 C CA . VAL B 1 29 ? 0.577 -26.797 1.037 1 96.5 29 VAL B CA 1
ATOM 1422 C C . VAL B 1 29 ? 1.544 -27.5 0.094 1 96.5 29 VAL B C 1
ATOM 1424 O O . VAL B 1 29 ? 1.216 -28.547 -0.464 1 96.5 29 VAL B O 1
ATOM 1427 N N . GLY B 1 30 ? 2.703 -26.891 -0.074 1 96.19 30 GLY B N 1
ATOM 1428 C CA . GLY B 1 30 ? 3.707 -27.469 -0.956 1 96.19 30 GLY B CA 1
ATOM 1429 C C . GLY B 1 30 ? 3.541 -27.047 -2.404 1 96.19 30 GLY B C 1
ATOM 1430 O O . GLY B 1 30 ? 4.461 -27.188 -3.209 1 96.19 30 GLY B O 1
ATOM 1431 N N . GLY B 1 31 ? 2.385 -26.562 -2.74 1 96.44 31 GLY B N 1
ATOM 1432 C CA . GLY B 1 31 ? 2.117 -26.078 -4.086 1 96.44 31 GLY B CA 1
ATOM 1433 C C . GLY B 1 31 ? 2.475 -24.625 -4.277 1 96.44 31 GLY B C 1
ATOM 1434 O O . GLY B 1 31 ? 3.289 -24.062 -3.533 1 96.44 31 GLY B O 1
ATOM 1435 N N . SER B 1 32 ? 1.975 -24.062 -5.375 1 97.44 32 SER B N 1
ATOM 1436 C CA . SER B 1 32 ? 2.188 -22.656 -5.68 1 97.44 32 SER B CA 1
ATOM 1437 C C . SER B 1 32 ? 0.871 -21.953 -5.988 1 97.44 32 SER B C 1
ATOM 1439 O O . SER B 1 32 ? -0.144 -22.609 -6.242 1 97.44 32 SER B O 1
ATOM 1441 N N . ALA B 1 33 ? 0.851 -20.688 -5.875 1 97.25 33 ALA B N 1
ATOM 1442 C CA . ALA B 1 33 ? -0.281 -19.844 -6.258 1 97.25 33 ALA B CA 1
ATOM 1443 C C . ALA B 1 33 ? 0.191 -18.578 -6.965 1 97.25 33 ALA B C 1
ATOM 1445 O O . ALA B 1 33 ? 1.237 -18.031 -6.621 1 97.25 33 ALA B O 1
ATOM 1446 N N . VAL B 1 34 ? -0.599 -18.141 -7.926 1 97.31 34 VAL B N 1
ATOM 1447 C CA . VAL B 1 34 ? -0.339 -16.875 -8.602 1 97.31 34 VAL B CA 1
ATOM 1448 C C . VAL B 1 34 ? -1.396 -15.852 -8.195 1 97.31 34 VAL B C 1
ATOM 1450 O O . VAL B 1 34 ? -2.596 -16.094 -8.352 1 97.31 34 VAL B O 1
ATOM 1453 N N . LEU B 1 35 ? -0.969 -14.789 -7.66 1 96.88 35 LEU B N 1
ATOM 1454 C CA . LEU B 1 35 ? -1.831 -13.688 -7.262 1 96.88 35 LEU B CA 1
ATOM 1455 C C . LEU B 1 35 ? -1.824 -12.586 -8.32 1 96.88 35 LEU B C 1
ATOM 1457 O O . LEU B 1 35 ? -0.782 -11.984 -8.586 1 96.88 35 LEU B O 1
ATOM 1461 N N . PRO B 1 36 ? -2.979 -12.305 -8.883 1 94.81 36 PRO B N 1
ATOM 1462 C CA . PRO B 1 36 ? -3.002 -11.391 -10.031 1 94.81 36 PRO B CA 1
ATOM 1463 C C . PRO B 1 36 ? -2.865 -9.922 -9.625 1 94.81 36 PRO B C 1
ATOM 1465 O O . PRO B 1 36 ? -3.387 -9.516 -8.578 1 94.81 36 PRO B O 1
ATOM 1468 N N . CYS B 1 37 ? -2.178 -9.164 -10.422 1 93.5 37 CYS B N 1
ATOM 1469 C CA . CYS B 1 37 ? -2.014 -7.719 -10.336 1 93.5 37 CYS B CA 1
ATOM 1470 C C . CYS B 1 37 ? -1.625 -7.125 -11.688 1 93.5 37 CYS B C 1
ATOM 1472 O O . CYS B 1 37 ? -0.681 -7.594 -12.32 1 93.5 37 CYS B O 1
ATOM 1474 N N . SER B 1 38 ? -2.428 -6.137 -12.172 1 90.31 38 SER B N 1
ATOM 1475 C CA . SER B 1 38 ? -2.156 -5.617 -13.508 1 90.31 38 SER B CA 1
ATOM 1476 C C . SER B 1 38 ? -2.43 -4.121 -13.586 1 90.31 38 SER B C 1
ATOM 1478 O O . SER B 1 38 ? -3.158 -3.572 -12.758 1 90.31 38 SER B O 1
ATOM 1480 N N . SER B 1 39 ? -1.771 -3.463 -14.414 1 85.31 39 SER B N 1
ATOM 1481 C CA . SER B 1 39 ? -2.029 -2.066 -14.742 1 85.31 39 SER B CA 1
ATOM 1482 C C . SER B 1 39 ? -2.424 -1.909 -16.203 1 85.31 39 SER B C 1
ATOM 1484 O O . SER B 1 39 ? -1.865 -2.576 -17.078 1 85.31 39 SER B O 1
ATOM 1486 N N . THR B 1 40 ? -3.461 -1.182 -16.422 1 73.69 40 THR B N 1
ATOM 1487 C CA . THR B 1 40 ? -3.926 -0.956 -17.781 1 73.69 40 THR B CA 1
ATOM 1488 C C . THR B 1 40 ? -3.311 0.316 -18.359 1 73.69 40 THR B C 1
ATOM 1490 O O . THR B 1 40 ? -3.564 0.666 -19.516 1 73.69 40 THR B O 1
ATOM 1493 N N . GLY B 1 41 ? -2.555 0.97 -17.594 1 65.06 41 GLY B N 1
ATOM 1494 C CA . GLY B 1 41 ? -2.061 2.238 -18.109 1 65.06 41 GLY B CA 1
ATOM 1495 C C . GLY B 1 41 ? -1.102 2.078 -19.266 1 65.06 41 GLY B C 1
ATOM 1496 O O . GLY B 1 41 ? -0.411 1.062 -19.375 1 65.06 41 GLY B O 1
ATOM 1497 N N . ASP B 1 42 ? -1.395 2.873 -20.328 1 63.22 42 ASP B N 1
ATOM 1498 C CA . ASP B 1 42 ? -0.476 2.965 -21.453 1 63.22 42 ASP B CA 1
ATOM 1499 C C . ASP B 1 42 ? 0.782 3.744 -21.078 1 63.22 42 ASP B C 1
ATOM 1501 O O . ASP B 1 42 ? 0.792 4.477 -20.078 1 63.22 42 ASP B O 1
ATOM 1505 N N . GLY B 1 43 ? 1.972 3.314 -21.656 1 71.19 43 GLY B N 1
ATOM 1506 C CA . GLY B 1 43 ? 3.199 4.09 -21.547 1 71.19 43 GLY B CA 1
ATOM 1507 C C . GLY B 1 43 ? 3.959 3.846 -20.266 1 71.19 43 GLY B C 1
ATOM 1508 O O . GLY B 1 43 ? 4.5 4.781 -19.672 1 71.19 43 GLY B O 1
ATOM 1509 N N . LEU B 1 44 ? 3.803 2.639 -19.844 1 76.25 44 LEU B N 1
ATOM 1510 C CA . LEU B 1 44 ? 4.605 2.311 -18.672 1 76.25 44 LEU B CA 1
ATOM 1511 C C . LEU B 1 44 ? 6.09 2.504 -18.953 1 76.25 44 LEU B C 1
ATOM 1513 O O . LEU B 1 44 ? 6.582 2.1 -20 1 76.25 44 LEU B O 1
ATOM 1517 N N . LYS B 1 45 ? 6.684 3.365 -18.188 1 84.38 45 LYS B N 1
ATOM 1518 C CA . LYS B 1 45 ? 8.141 3.473 -18.203 1 84.38 45 LYS B CA 1
ATOM 1519 C C . LYS B 1 45 ? 8.75 2.709 -17.031 1 84.38 45 LYS B C 1
ATOM 1521 O O . LYS B 1 45 ? 8.25 2.785 -15.898 1 84.38 45 LYS B O 1
ATOM 1526 N N . LYS B 1 46 ? 9.695 2.004 -17.344 1 86.44 46 LYS B N 1
ATOM 1527 C CA . LYS B 1 46 ? 10.359 1.164 -16.359 1 86.44 46 LYS B CA 1
ATOM 1528 C C . LYS B 1 46 ? 10.703 1.961 -15.094 1 86.44 46 LYS B C 1
ATOM 1530 O O . LYS B 1 46 ? 10.484 1.491 -13.977 1 86.44 46 LYS B O 1
ATOM 1535 N N . G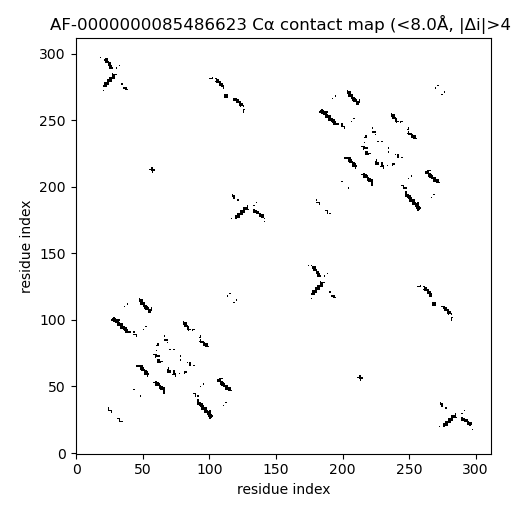LU B 1 47 ? 11.203 3.15 -15.328 1 84.69 47 GLU B N 1
ATOM 1536 C CA . GLU B 1 47 ? 11.688 3.988 -14.234 1 84.69 47 GLU B CA 1
ATOM 1537 C C . GLU B 1 47 ? 10.539 4.422 -13.328 1 84.69 47 GLU B C 1
ATOM 1539 O O . GLU B 1 47 ? 10.758 4.801 -12.18 1 84.69 47 GLU B O 1
ATOM 1544 N N . ASP B 1 48 ? 9.344 4.23 -13.812 1 78.38 48 ASP B N 1
ATOM 1545 C CA . ASP B 1 48 ? 8.188 4.707 -13.062 1 78.38 48 ASP B CA 1
ATOM 1546 C C . ASP B 1 48 ? 7.488 3.559 -12.344 1 78.38 48 ASP B C 1
ATOM 1548 O O . ASP B 1 48 ? 6.609 3.785 -11.516 1 78.38 48 ASP B O 1
ATOM 1552 N N . ILE B 1 49 ? 7.906 2.391 -12.672 1 83.5 49 ILE B N 1
ATOM 1553 C CA . ILE B 1 49 ? 7.203 1.223 -12.156 1 83.5 49 ILE B CA 1
ATOM 1554 C C . ILE B 1 49 ? 7.645 0.947 -10.727 1 83.5 49 ILE B C 1
ATOM 1556 O O . ILE B 1 49 ? 8.812 0.645 -10.477 1 83.5 49 ILE B O 1
ATOM 1560 N N . THR B 1 50 ? 6.801 1.095 -9.797 1 87.06 50 THR B N 1
ATOM 1561 C CA . THR B 1 50 ? 6.973 0.669 -8.414 1 87.06 50 THR B CA 1
ATOM 1562 C C . THR B 1 50 ? 5.75 -0.106 -7.93 1 87.06 50 THR B C 1
ATOM 1564 O O . THR B 1 50 ? 4.625 0.389 -8.008 1 87.06 50 THR B O 1
ATOM 1567 N N . VAL B 1 51 ? 5.957 -1.28 -7.496 1 91.75 51 VAL B N 1
ATOM 1568 C CA . VAL B 1 51 ? 4.887 -2.154 -7.035 1 91.75 51 VAL B CA 1
ATOM 1569 C C . VAL B 1 51 ? 5.254 -2.754 -5.68 1 91.75 51 VAL B C 1
ATOM 1571 O O . VAL B 1 51 ? 6.383 -3.209 -5.48 1 91.75 51 VAL B O 1
ATOM 1574 N N . TYR B 1 52 ? 4.312 -2.705 -4.766 1 90.88 52 TYR B N 1
ATOM 1575 C CA . TYR B 1 52 ? 4.488 -3.33 -3.461 1 90.88 52 TYR B CA 1
ATOM 1576 C C . TYR B 1 52 ? 3.48 -4.453 -3.254 1 90.88 52 TYR B C 1
ATOM 1578 O O . TYR B 1 52 ? 2.277 -4.258 -3.443 1 90.88 52 TYR B O 1
ATOM 1586 N N . TRP B 1 53 ? 3.998 -5.609 -2.891 1 94.38 53 TRP B N 1
ATOM 1587 C CA . TRP B 1 53 ? 3.15 -6.707 -2.441 1 94.38 53 TRP B CA 1
ATOM 1588 C C . TRP B 1 53 ? 3.205 -6.852 -0.925 1 94.38 53 TRP B C 1
ATOM 1590 O O . TRP B 1 53 ? 4.285 -7.008 -0.349 1 94.38 53 TRP B O 1
ATOM 1600 N N . ARG B 1 54 ? 2.025 -6.73 -0.336 1 91 54 ARG B N 1
ATOM 1601 C CA . ARG B 1 54 ? 1.928 -6.855 1.115 1 91 54 ARG B CA 1
ATOM 1602 C C . ARG B 1 54 ? 0.956 -7.961 1.506 1 91 54 ARG B C 1
ATOM 1604 O O . ARG B 1 54 ? -0.063 -8.164 0.841 1 91 54 ARG B O 1
ATOM 1611 N N . HIS B 1 55 ? 1.374 -8.641 2.555 1 94 55 HIS B N 1
ATOM 1612 C CA . HIS B 1 55 ? 0.56 -9.688 3.16 1 94 55 HIS B CA 1
ATOM 1613 C C . HIS B 1 55 ? 0.068 -9.273 4.543 1 94 55 HIS B C 1
ATOM 1615 O O . HIS B 1 55 ? 0.865 -8.883 5.398 1 94 55 HIS B O 1
ATOM 1621 N N . ASN B 1 56 ? -1.222 -9.375 4.668 1 88.19 56 ASN B N 1
ATOM 1622 C CA . ASN B 1 56 ? -1.853 -8.977 5.922 1 88.19 56 ASN B CA 1
ATOM 1623 C C . ASN B 1 56 ? -1.376 -7.602 6.379 1 88.19 56 ASN B C 1
ATOM 1625 O O . ASN B 1 56 ? -0.968 -7.434 7.531 1 88.19 56 ASN B O 1
ATOM 1629 N N . SER B 1 57 ? -1.305 -6.68 5.477 1 76.94 57 SER B N 1
ATOM 1630 C CA . SER B 1 57 ? -1.111 -5.246 5.652 1 76.94 57 SER B CA 1
ATOM 1631 C C . SER B 1 57 ? 0.36 -4.906 5.871 1 76.94 57 SER B C 1
ATOM 1633 O O . SER B 1 57 ? 0.856 -3.908 5.344 1 76.94 57 SER B O 1
ATOM 1635 N N . SER B 1 58 ? 1.161 -5.746 6.625 1 79.06 58 SER B N 1
ATOM 1636 C CA . SER B 1 58 ? 2.453 -5.246 7.086 1 79.06 58 SER B CA 1
ATOM 1637 C C . SER B 1 58 ? 3.598 -6.105 6.559 1 79.06 58 SER B C 1
ATOM 1639 O O . SER B 1 58 ? 4.738 -5.645 6.48 1 79.06 58 SER B O 1
ATOM 1641 N N . GLN B 1 59 ? 3.324 -7.297 6.277 1 90.56 59 GLN B N 1
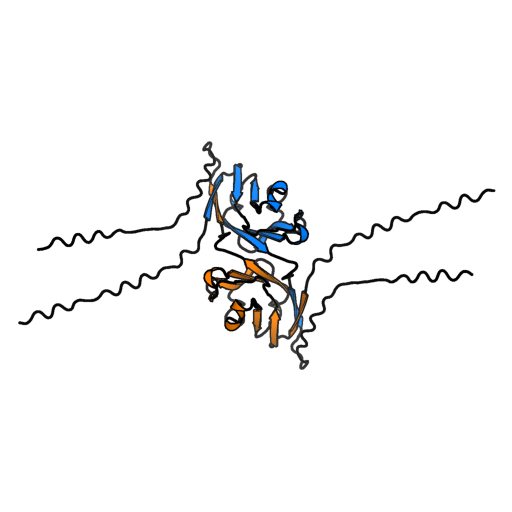ATOM 1642 C CA . GLN B 1 59 ? 4.426 -8.148 5.852 1 90.56 59 GLN B CA 1
ATOM 1643 C C . GLN B 1 59 ? 4.832 -7.844 4.41 1 90.56 59 GLN B C 1
ATOM 1645 O O . GLN B 1 59 ? 3.998 -7.871 3.506 1 90.56 59 GLN B O 1
ATOM 1650 N N . ASN B 1 60 ? 6.086 -7.602 4.238 1 92.38 60 ASN B N 1
ATOM 1651 C CA . ASN B 1 60 ? 6.633 -7.305 2.918 1 92.38 60 ASN B CA 1
ATOM 1652 C C . ASN B 1 60 ? 6.906 -8.578 2.123 1 92.38 60 ASN B C 1
ATOM 1654 O O . ASN B 1 60 ? 7.836 -9.328 2.436 1 92.38 60 ASN B O 1
ATOM 1658 N N . VAL B 1 61 ? 6.164 -8.805 1.113 1 97.12 61 VAL B N 1
ATOM 1659 C CA . VAL B 1 61 ? 6.281 -10.023 0.328 1 97.12 61 VAL B CA 1
ATOM 1660 C C . VAL B 1 61 ? 7.277 -9.82 -0.811 1 97.12 61 VAL B C 1
ATOM 1662 O O . VAL B 1 61 ? 8.188 -10.625 -1.002 1 97.12 61 VAL B O 1
ATOM 1665 N N . TYR B 1 62 ? 7.094 -8.766 -1.501 1 96.44 62 TYR B N 1
ATOM 1666 C CA . TYR B 1 62 ? 7.91 -8.5 -2.682 1 96.44 62 TYR B CA 1
ATOM 1667 C C . TYR B 1 62 ? 7.746 -7.059 -3.146 1 96.44 62 TYR B C 1
ATOM 1669 O O . TYR B 1 62 ? 6.637 -6.52 -3.135 1 96.44 62 TYR B O 1
ATOM 1677 N N . ASP B 1 63 ? 8.852 -6.426 -3.562 1 93.38 63 ASP B N 1
ATOM 1678 C CA . ASP B 1 63 ? 8.805 -5.082 -4.125 1 93.38 63 ASP B CA 1
ATOM 1679 C C . ASP B 1 63 ? 9.367 -5.059 -5.543 1 93.38 63 ASP B C 1
ATOM 1681 O O . ASP B 1 63 ? 10.289 -5.816 -5.863 1 93.38 63 ASP B O 1
ATOM 1685 N N . ILE B 1 64 ? 8.734 -4.285 -6.383 1 94.56 64 ILE B N 1
ATOM 1686 C CA . ILE B 1 64 ? 9.305 -3.881 -7.664 1 94.56 64 ILE B CA 1
ATOM 1687 C C . ILE B 1 64 ? 9.633 -2.391 -7.637 1 94.56 64 ILE B C 1
ATOM 1689 O O . ILE B 1 64 ? 8.742 -1.554 -7.457 1 94.56 64 ILE B O 1
ATOM 1693 N N . ILE B 1 65 ? 10.883 -2.082 -7.805 1 88.62 65 ILE B N 1
ATOM 1694 C CA . ILE B 1 65 ? 11.344 -0.699 -7.734 1 88.62 65 ILE B CA 1
ATOM 1695 C C . ILE B 1 65 ? 12.055 -0.328 -9.031 1 88.62 65 ILE B C 1
ATOM 1697 O O . ILE B 1 65 ? 13.008 -1.002 -9.438 1 88.62 65 ILE B O 1
ATOM 1701 N N . GLU B 1 66 ? 11.5 0.724 -9.703 1 88.31 66 GLU B N 1
ATOM 1702 C CA . GLU B 1 66 ? 12.039 1.152 -10.992 1 88.31 66 GLU B CA 1
ATOM 1703 C C . GLU B 1 66 ? 12.094 -0.008 -11.984 1 88.31 66 GLU B C 1
ATOM 1705 O O . GLU B 1 66 ? 13.117 -0.225 -12.633 1 88.31 66 GLU B O 1
ATOM 1710 N N . GLY B 1 67 ? 11.086 -0.803 -11.828 1 90.69 67 GLY B N 1
ATOM 1711 C CA . GLY B 1 67 ? 10.945 -1.884 -12.789 1 90.69 67 GLY B CA 1
ATOM 1712 C C . GLY B 1 67 ? 11.836 -3.07 -12.492 1 90.69 67 GLY B C 1
ATOM 1713 O O . GLY B 1 67 ? 12.109 -3.891 -13.375 1 90.69 67 GLY B O 1
ATOM 1714 N N . LYS B 1 68 ? 12.391 -3.113 -11.359 1 93.62 68 LYS B N 1
ATOM 1715 C CA . LYS B 1 68 ? 13.242 -4.23 -10.961 1 93.62 68 LYS B CA 1
ATOM 1716 C C . LYS B 1 68 ? 12.773 -4.828 -9.641 1 93.62 68 LYS B C 1
ATOM 1718 O O . LYS B 1 68 ? 12.391 -4.102 -8.719 1 93.62 68 LYS B O 1
ATOM 1723 N N . GLY B 1 69 ? 12.758 -6.145 -9.672 1 94.19 69 GLY B N 1
ATOM 1724 C CA . GLY B 1 69 ? 12.469 -6.797 -8.406 1 94.19 69 GLY B CA 1
ATOM 1725 C C . GLY B 1 69 ? 13.438 -6.41 -7.305 1 94.19 69 GLY B C 1
ATOM 1726 O O . GLY B 1 69 ? 14.633 -6.262 -7.543 1 94.19 69 GLY B O 1
ATOM 1727 N N . SER B 1 70 ? 12.891 -6.172 -6.086 1 91.62 70 SER B N 1
ATOM 1728 C CA . SER B 1 70 ? 13.68 -5.809 -4.914 1 91.62 70 SER B CA 1
ATOM 1729 C C . SER B 1 70 ? 13.305 -6.664 -3.709 1 91.62 70 SER B C 1
ATOM 1731 O O . SER B 1 70 ? 12.18 -6.59 -3.209 1 91.62 70 SER B O 1
ATOM 1733 N N . VAL B 1 71 ? 14.281 -7.406 -3.223 1 92.88 71 VAL B N 1
ATOM 1734 C CA . VAL B 1 71 ? 14.008 -8.289 -2.092 1 92.88 71 VAL B CA 1
ATOM 1735 C C . VAL B 1 71 ? 14.812 -7.832 -0.874 1 92.88 71 VAL B C 1
ATOM 1737 O O . VAL B 1 71 ? 14.891 -8.547 0.127 1 92.88 71 VAL B O 1
ATOM 1740 N N . GLU B 1 72 ? 15.352 -6.668 -0.921 1 88.62 72 GLU B N 1
ATOM 1741 C CA . GLU B 1 72 ? 16.172 -6.156 0.171 1 88.62 72 GLU B CA 1
ATOM 1742 C C . GLU B 1 72 ? 15.375 -6.066 1.468 1 88.62 72 GLU B C 1
ATOM 1744 O O . GLU B 1 72 ? 15.875 -6.422 2.537 1 88.62 72 GLU B O 1
ATOM 1749 N N . LYS B 1 73 ? 14.18 -5.641 1.393 1 87 73 LYS B N 1
ATOM 1750 C CA . LYS B 1 73 ? 13.352 -5.43 2.574 1 87 73 LYS B CA 1
ATOM 1751 C C . LYS B 1 73 ? 12.305 -6.535 2.719 1 87 73 LYS B C 1
ATOM 1753 O O . LYS B 1 73 ? 11.359 -6.406 3.494 1 87 73 LYS B O 1
ATOM 1758 N N . GLN B 1 74 ? 12.453 -7.52 1.944 1 94.06 74 GLN B N 1
ATOM 1759 C CA . GLN B 1 74 ? 11.508 -8.633 1.975 1 94.06 74 GLN B CA 1
ATOM 1760 C C . GLN B 1 74 ? 11.555 -9.359 3.316 1 94.06 74 GLN B C 1
ATOM 1762 O O . GLN B 1 74 ? 12.641 -9.578 3.869 1 94.06 74 GLN B O 1
ATOM 1767 N N . ASP B 1 75 ? 10.383 -9.719 3.809 1 95 75 ASP B N 1
ATOM 1768 C CA . ASP B 1 75 ? 10.328 -10.547 5.008 1 95 75 ASP B CA 1
ATOM 1769 C C . ASP B 1 75 ? 10.914 -11.938 4.742 1 95 75 ASP B C 1
ATOM 1771 O O . ASP B 1 75 ? 10.711 -12.508 3.67 1 95 75 ASP B O 1
ATOM 1775 N N . SER B 1 76 ? 11.523 -12.492 5.723 1 96.38 76 SER B N 1
ATOM 1776 C CA . SER B 1 76 ? 12.234 -13.758 5.594 1 96.38 76 SER B CA 1
ATOM 1777 C C . SER B 1 76 ? 11.289 -14.891 5.215 1 96.38 76 SER B C 1
ATOM 1779 O O . SER B 1 76 ? 11.68 -15.844 4.539 1 96.38 76 SER B O 1
ATOM 1781 N N . ALA B 1 77 ? 10.07 -14.766 5.594 1 96.62 77 ALA B N 1
ATOM 1782 C CA . ALA B 1 77 ? 9.086 -15.82 5.355 1 96.62 77 ALA B CA 1
ATOM 1783 C C . ALA B 1 77 ? 8.875 -16.047 3.861 1 96.62 77 ALA B C 1
ATOM 1785 O O . ALA B 1 77 ? 8.391 -17.094 3.445 1 96.62 77 ALA B O 1
ATOM 1786 N N . TYR B 1 78 ? 9.25 -15.117 3.09 1 98 78 TYR B N 1
ATOM 1787 C CA . TYR B 1 78 ? 8.93 -15.195 1.669 1 98 78 TYR B CA 1
ATOM 1788 C C . TYR B 1 78 ? 10.188 -15.367 0.832 1 98 78 TYR B C 1
ATOM 1790 O O . TYR B 1 78 ? 10.117 -15.547 -0.387 1 98 78 TYR B O 1
ATOM 1798 N N . LYS B 1 79 ? 11.336 -15.32 1.421 1 96.94 79 LYS B N 1
ATOM 1799 C CA . LYS B 1 79 ? 12.602 -15.398 0.693 1 96.94 79 LYS B CA 1
ATOM 1800 C C . LYS B 1 79 ? 12.695 -16.688 -0.11 1 96.94 79 LYS B C 1
ATOM 1802 O O . LYS B 1 79 ? 12.391 -17.766 0.403 1 96.94 79 LYS B O 1
ATOM 1807 N N . ASN B 1 80 ? 13.047 -16.562 -1.38 1 96.75 80 ASN B N 1
ATOM 1808 C CA . ASN B 1 80 ? 13.242 -17.656 -2.318 1 96.75 80 ASN B CA 1
ATOM 1809 C C . ASN B 1 80 ? 11.922 -18.359 -2.637 1 96.75 80 ASN B C 1
ATOM 1811 O O . ASN B 1 80 ? 11.922 -19.469 -3.182 1 96.75 80 ASN B O 1
ATOM 1815 N N . ARG B 1 81 ? 10.82 -17.781 -2.252 1 98.44 81 ARG B N 1
ATOM 1816 C CA . ARG B 1 81 ? 9.523 -18.406 -2.518 1 98.44 81 ARG B CA 1
ATOM 1817 C C . ARG B 1 81 ? 8.641 -17.484 -3.352 1 98.44 81 ARG B C 1
ATOM 1819 O O . ARG B 1 81 ? 7.734 -17.953 -4.047 1 98.44 81 ARG B O 1
ATOM 1826 N N . ALA B 1 82 ? 8.883 -16.203 -3.252 1 98.44 82 ALA B N 1
ATOM 1827 C CA . ALA B 1 82 ? 8.094 -15.219 -3.98 1 98.44 82 ALA B CA 1
ATOM 1828 C C . ALA B 1 82 ? 8.797 -14.789 -5.266 1 98.44 82 ALA B C 1
ATOM 1830 O O . ALA B 1 82 ? 9.984 -14.438 -5.242 1 98.44 82 ALA B O 1
ATOM 1831 N N . GLU B 1 83 ? 8.086 -14.875 -6.355 1 97.88 83 GLU B N 1
ATOM 1832 C CA . GLU B 1 83 ? 8.648 -14.422 -7.625 1 97.88 83 GLU B CA 1
ATOM 1833 C C . GLU B 1 83 ? 7.613 -13.68 -8.461 1 97.88 83 GLU B C 1
ATOM 1835 O O . GLU B 1 83 ? 6.41 -13.898 -8.297 1 97.88 83 GLU B O 1
ATOM 1840 N N . THR B 1 84 ? 8.109 -12.75 -9.281 1 98.06 84 THR B N 1
ATOM 1841 C CA . THR B 1 84 ? 7.273 -12.031 -10.234 1 98.06 84 THR B CA 1
ATOM 1842 C C . THR B 1 84 ? 7.727 -12.312 -11.664 1 98.06 84 THR B C 1
ATOM 1844 O O . THR B 1 84 ? 8.484 -13.25 -11.906 1 98.06 84 THR B O 1
ATOM 1847 N N . PHE B 1 85 ? 7.07 -11.586 -12.617 1 97.44 85 PHE B N 1
ATOM 1848 C CA . PHE B 1 85 ? 7.309 -11.836 -14.031 1 97.44 85 PHE B CA 1
ATOM 1849 C C . PHE B 1 85 ? 7.902 -10.609 -14.711 1 97.44 85 PHE B C 1
ATOM 1851 O O . PHE B 1 85 ? 7.211 -9.906 -15.453 1 97.44 85 PHE B O 1
ATOM 1858 N N . PRO B 1 86 ? 9.195 -10.453 -14.562 1 96.62 86 PRO B N 1
ATOM 1859 C CA . PRO B 1 86 ? 9.836 -9.227 -15.039 1 96.62 86 PRO B CA 1
ATOM 1860 C C . PRO B 1 86 ? 9.617 -8.984 -16.531 1 96.62 86 PRO B C 1
ATOM 1862 O O . PRO B 1 86 ? 9.445 -7.84 -16.953 1 96.62 86 PRO B O 1
ATOM 1865 N N . ASN B 1 87 ? 9.586 -9.961 -17.328 1 95.44 87 ASN B N 1
ATOM 1866 C CA . ASN B 1 87 ? 9.406 -9.82 -18.766 1 95.44 87 ASN B CA 1
ATOM 1867 C C . ASN B 1 87 ? 8 -9.336 -19.109 1 95.44 87 ASN B C 1
ATOM 1869 O O . ASN B 1 87 ? 7.738 -8.93 -20.25 1 95.44 87 ASN B O 1
ATOM 1873 N N . GLU B 1 88 ? 7.164 -9.32 -18.109 1 94.75 88 GLU B N 1
ATOM 1874 C CA . GLU B 1 88 ? 5.773 -8.945 -18.344 1 94.75 88 GLU B CA 1
ATOM 1875 C C . GLU B 1 88 ? 5.484 -7.539 -17.828 1 94.75 88 GLU B C 1
ATOM 1877 O O . GLU B 1 88 ? 4.41 -6.992 -18.078 1 94.75 88 GLU B O 1
ATOM 1882 N N . TYR B 1 89 ? 6.41 -6.867 -17.203 1 93.19 89 TYR B N 1
ATOM 1883 C CA . TYR B 1 89 ? 6.172 -5.59 -16.547 1 93.19 89 TYR B CA 1
ATOM 1884 C C . TYR B 1 89 ? 5.703 -4.539 -17.531 1 93.19 89 TYR B C 1
ATOM 1886 O O . TYR B 1 89 ? 4.785 -3.766 -17.25 1 93.19 89 TYR B O 1
ATOM 1894 N N . MET B 1 90 ? 6.273 -4.566 -18.688 1 91.12 90 MET B N 1
ATOM 1895 C CA . MET B 1 90 ? 5.961 -3.527 -19.672 1 91.12 90 MET B CA 1
ATOM 1896 C C . MET B 1 90 ? 4.578 -3.746 -20.281 1 91.12 90 MET B C 1
ATOM 1898 O O . MET B 1 90 ? 4.039 -2.861 -20.938 1 91.12 90 MET B O 1
ATOM 1902 N N . LYS B 1 91 ? 4.066 -4.949 -20.062 1 91.69 91 LYS B N 1
ATOM 1903 C CA . LYS B 1 91 ? 2.697 -5.242 -20.484 1 91.69 91 LYS B CA 1
ATOM 1904 C C . LYS B 1 91 ? 1.704 -4.953 -19.359 1 91.69 91 LYS B C 1
ATOM 1906 O O . LYS B 1 91 ? 0.5 -5.16 -19.531 1 91.69 91 LYS B O 1
ATOM 1911 N N . GLY B 1 92 ? 2.258 -4.617 -18.219 1 91.62 92 GLY B N 1
ATOM 1912 C CA . GLY B 1 92 ? 1.404 -4.223 -17.109 1 91.62 92 GLY B CA 1
ATOM 1913 C C . GLY B 1 92 ? 1.096 -5.363 -16.156 1 91.62 92 GLY B C 1
ATOM 1914 O O . GLY B 1 92 ? 0.223 -5.242 -15.305 1 91.62 92 GLY B O 1
ATOM 1915 N N . ASN B 1 93 ? 1.705 -6.504 -16.438 1 93.38 93 ASN B N 1
ATOM 1916 C CA . ASN B 1 93 ? 1.494 -7.656 -15.57 1 93.38 93 ASN B CA 1
ATOM 1917 C C . ASN B 1 93 ? 2.49 -7.68 -14.414 1 93.38 93 ASN B C 1
ATOM 1919 O O . ASN B 1 93 ? 3.688 -7.887 -14.625 1 93.38 93 ASN B O 1
ATOM 1923 N N . PHE B 1 94 ? 1.93 -7.52 -13.125 1 95.88 94 PHE B N 1
ATOM 1924 C CA . PHE B 1 94 ? 2.762 -7.473 -11.93 1 95.88 94 PHE B CA 1
ATOM 1925 C C . PHE B 1 94 ? 2.361 -8.57 -10.945 1 95.88 94 PHE B C 1
ATOM 1927 O O . PHE B 1 94 ? 2.561 -8.43 -9.742 1 95.88 94 PHE B O 1
ATOM 1934 N N . SER B 1 95 ? 1.813 -9.641 -11.492 1 96.94 95 SER B N 1
ATOM 1935 C CA . SER B 1 95 ? 1.346 -10.758 -10.672 1 96.94 95 SER B CA 1
ATOM 1936 C C . SER B 1 95 ? 2.48 -11.352 -9.836 1 96.94 95 SER B C 1
ATOM 1938 O O . SER B 1 95 ? 3.652 -11.203 -10.188 1 96.94 95 SER B O 1
ATOM 1940 N N . LEU B 1 96 ? 2.1 -11.969 -8.719 1 98.38 96 LEU B N 1
ATOM 1941 C CA . LEU B 1 96 ? 3.035 -12.609 -7.797 1 98.38 96 LEU B CA 1
ATOM 1942 C C . LEU B 1 96 ? 2.797 -14.117 -7.742 1 98.38 96 LEU B C 1
ATOM 1944 O O . LEU B 1 96 ? 1.663 -14.562 -7.566 1 98.38 96 LEU B O 1
ATOM 1948 N N . LYS B 1 97 ? 3.818 -14.82 -7.969 1 98.44 97 LYS B N 1
ATOM 1949 C CA . LYS B 1 97 ? 3.771 -16.266 -7.742 1 98.44 97 LYS B CA 1
ATOM 1950 C C . LYS B 1 97 ? 4.414 -16.625 -6.41 1 98.44 97 LYS B C 1
ATOM 1952 O O . LYS B 1 97 ? 5.586 -16.328 -6.172 1 98.44 97 LYS B O 1
ATOM 1957 N N . LEU B 1 98 ? 3.689 -17.25 -5.562 1 98.5 98 LEU B N 1
ATOM 1958 C CA . LEU B 1 98 ? 4.199 -17.75 -4.289 1 98.5 98 LEU B CA 1
ATOM 1959 C C . LEU B 1 98 ? 4.359 -19.266 -4.32 1 98.5 98 LEU B C 1
ATOM 1961 O O . LEU B 1 98 ? 3.389 -19.984 -4.543 1 98.5 98 LEU B O 1
ATOM 1965 N N . ASN B 1 99 ? 5.566 -19.672 -4.113 1 98.19 99 ASN B N 1
ATOM 1966 C CA . ASN B 1 99 ? 5.906 -21.078 -4.191 1 98.19 99 ASN B CA 1
ATOM 1967 C C . ASN B 1 99 ? 5.988 -21.719 -2.805 1 98.19 99 ASN B C 1
ATOM 1969 O O . ASN B 1 99 ? 6.055 -21.016 -1.797 1 98.19 99 ASN B O 1
ATOM 1973 N N . ASN B 1 100 ? 5.93 -23.078 -2.803 1 97.56 100 ASN B N 1
ATOM 1974 C CA . ASN B 1 100 ? 6.043 -23.844 -1.566 1 97.56 100 ASN B CA 1
ATOM 1975 C C . ASN B 1 100 ? 5.129 -23.297 -0.476 1 97.56 100 ASN B C 1
ATOM 1977 O O . ASN B 1 100 ? 5.59 -22.984 0.622 1 97.56 100 ASN B O 1
ATOM 1981 N N . LEU B 1 101 ? 3.895 -23.281 -0.798 1 98 101 LEU B N 1
ATOM 1982 C CA . LEU B 1 101 ? 2.887 -22.688 0.077 1 98 101 LEU B CA 1
ATOM 1983 C C . LEU B 1 101 ? 2.898 -23.359 1.447 1 98 101 LEU B C 1
ATOM 1985 O O . LEU B 1 101 ? 3.021 -24.578 1.546 1 98 101 LEU B O 1
ATOM 1989 N N . GLN B 1 102 ? 2.777 -22.516 2.424 1 97.56 102 GLN B N 1
ATOM 1990 C CA . GLN B 1 102 ? 2.648 -22.922 3.82 1 97.56 102 GLN B CA 1
ATOM 1991 C C . GLN B 1 102 ? 1.323 -22.438 4.41 1 97.56 102 GLN B C 1
ATOM 1993 O O . GLN B 1 102 ? 0.704 -21.516 3.885 1 97.56 102 GLN B O 1
ATOM 1998 N N . TYR B 1 103 ? 0.911 -23.016 5.469 1 96.31 103 TYR B N 1
ATOM 1999 C CA . TYR B 1 103 ? -0.345 -22.641 6.109 1 96.31 103 TYR B CA 1
ATOM 2000 C C . TYR B 1 103 ? -0.352 -21.156 6.469 1 96.31 103 TYR B C 1
ATOM 2002 O O . TYR B 1 103 ? -1.372 -20.469 6.32 1 96.31 103 TYR B O 1
ATOM 2010 N N . ASN B 1 104 ? 0.788 -20.656 6.848 1 96.25 104 ASN B N 1
ATOM 2011 C CA . ASN B 1 104 ? 0.878 -19.281 7.32 1 96.25 104 ASN B CA 1
ATOM 2012 C C . ASN B 1 104 ? 0.865 -18.297 6.16 1 96.25 104 ASN B C 1
ATOM 2014 O O . ASN B 1 104 ? 0.814 -17.078 6.375 1 96.25 104 ASN B O 1
ATOM 2018 N N . ASP B 1 105 ? 0.875 -18.828 5 1 97.62 105 ASP B N 1
ATOM 2019 C CA . ASP B 1 105 ? 0.76 -17.953 3.846 1 97.62 105 ASP B CA 1
ATOM 2020 C C . ASP B 1 105 ? -0.678 -17.469 3.666 1 97.62 105 ASP B C 1
ATOM 2022 O O . ASP B 1 105 ? -0.929 -16.516 2.93 1 97.62 105 ASP B O 1
ATOM 2026 N N . ALA B 1 106 ? -1.614 -18.141 4.203 1 96.81 106 ALA B N 1
ATOM 2027 C CA . ALA B 1 106 ? -3.014 -17.75 4.078 1 96.81 106 ALA B CA 1
ATOM 2028 C C . ALA B 1 106 ? -3.229 -16.328 4.605 1 96.81 106 ALA B C 1
ATOM 2030 O O . ALA B 1 106 ? -2.559 -15.906 5.551 1 96.81 106 ALA B O 1
ATOM 2031 N N . GLY B 1 107 ? -4.164 -15.688 3.939 1 95 107 GLY B N 1
ATOM 2032 C CA . GLY B 1 107 ? -4.473 -14.336 4.395 1 95 107 GLY B CA 1
ATOM 2033 C C . GLY B 1 107 ? -4.672 -13.352 3.256 1 95 107 GLY B C 1
ATOM 2034 O O . GLY B 1 107 ? -4.906 -13.758 2.115 1 95 107 GLY B O 1
ATOM 2035 N N . LYS B 1 108 ? -4.711 -12.102 3.572 1 90.12 108 LYS B N 1
ATOM 2036 C CA . LYS B 1 108 ? -5 -11.031 2.619 1 90.12 108 LYS B CA 1
ATOM 2037 C C . LYS B 1 108 ? -3.721 -10.516 1.966 1 90.12 108 LYS B C 1
ATOM 2039 O O . LYS B 1 108 ? -2.764 -10.164 2.658 1 90.12 108 LYS B O 1
ATOM 2044 N N . TYR B 1 109 ? -3.738 -10.516 0.666 1 93 109 TYR B N 1
ATOM 2045 C CA . TYR B 1 109 ? -2.66 -9.922 -0.117 1 93 109 TYR B CA 1
ATOM 2046 C C . TYR B 1 109 ? -3.146 -8.703 -0.884 1 93 109 TYR B C 1
ATOM 2048 O O . TYR B 1 109 ? -4.262 -8.695 -1.412 1 93 109 TYR B O 1
ATOM 2056 N N . VAL B 1 110 ? -2.295 -7.699 -0.942 1 90.19 110 VAL B N 1
ATOM 2057 C CA . VAL B 1 110 ? -2.617 -6.48 -1.676 1 90.19 110 VAL B CA 1
ATOM 2058 C C . VAL B 1 110 ? -1.438 -6.082 -2.559 1 90.19 110 VAL B C 1
ATOM 2060 O O . VAL B 1 110 ? -0.282 -6.156 -2.133 1 90.19 110 VAL B O 1
ATOM 2063 N N . CYS B 1 111 ? -1.74 -5.852 -3.729 1 92.88 111 CYS B N 1
ATOM 2064 C CA . CYS B 1 111 ? -0.788 -5.297 -4.684 1 92.88 111 CYS B CA 1
ATOM 2065 C C . CYS B 1 111 ? -0.987 -3.793 -4.836 1 92.88 111 CYS B C 1
ATOM 2067 O O . CYS B 1 111 ? -2.064 -3.344 -5.234 1 92.88 111 CYS B O 1
ATOM 2069 N N . TYR B 1 112 ? 0.06 -3.004 -4.531 1 89.31 112 TYR B N 1
ATOM 2070 C CA . TYR B 1 112 ? 0.034 -1.557 -4.707 1 89.31 112 TYR B CA 1
ATOM 2071 C C . TYR B 1 112 ? 0.886 -1.136 -5.898 1 89.31 112 TYR B C 1
ATOM 2073 O O . TYR B 1 112 ? 2.115 -1.234 -5.855 1 89.31 112 TYR B O 1
ATOM 2081 N N . ILE B 1 113 ? 0.217 -0.67 -6.957 1 88.12 113 ILE B N 1
ATOM 2082 C CA . ILE B 1 113 ? 0.938 -0.075 -8.078 1 88.12 113 ILE B CA 1
ATOM 2083 C C . ILE B 1 113 ? 1.026 1.438 -7.887 1 88.12 113 ILE B C 1
ATOM 2085 O O . ILE B 1 113 ? 0.007 2.133 -7.91 1 88.12 113 ILE B O 1
ATOM 2089 N N . THR B 1 114 ? 2.277 1.856 -7.609 1 80.56 114 THR B N 1
ATOM 2090 C CA . THR B 1 114 ? 2.422 3.262 -7.246 1 80.56 114 THR B CA 1
ATOM 2091 C C . THR B 1 114 ? 3.465 3.943 -8.125 1 80.56 114 THR B C 1
ATOM 2093 O O . THR B 1 114 ? 4.289 3.273 -8.758 1 80.56 114 THR B O 1
ATOM 2096 N N . LYS B 1 115 ? 3.201 5.145 -8.312 1 75 115 LYS B N 1
ATOM 2097 C CA . LYS B 1 115 ? 4.27 5.984 -8.844 1 75 115 LYS B CA 1
ATOM 2098 C C . LYS B 1 115 ? 5.098 6.598 -7.715 1 75 115 LYS B C 1
ATOM 2100 O O . LYS B 1 115 ? 4.844 7.73 -7.293 1 75 115 LYS B O 1
ATOM 2105 N N . ALA B 1 116 ? 6.039 5.848 -7.207 1 69.75 116 ALA B N 1
ATOM 2106 C CA . ALA B 1 116 ? 6.801 6.211 -6.016 1 69.75 116 ALA B CA 1
ATOM 2107 C C . ALA B 1 116 ? 7.512 7.551 -6.207 1 69.75 116 ALA B C 1
ATOM 2109 O O . ALA B 1 116 ? 7.742 8.281 -5.242 1 69.75 116 ALA B O 1
ATOM 2110 N N . TYR B 1 117 ? 7.926 7.824 -7.484 1 73.62 117 TYR B N 1
ATOM 2111 C CA . TYR B 1 117 ? 8.609 9.094 -7.719 1 73.62 117 TYR B CA 1
ATOM 2112 C C . TYR B 1 117 ? 7.684 10.273 -7.441 1 73.62 117 TYR B C 1
ATOM 2114 O O . TYR B 1 117 ? 8.148 11.359 -7.094 1 73.62 117 TYR B O 1
ATOM 2122 N N . GLN B 1 118 ? 6.395 10.008 -7.566 1 74.56 118 GLN B N 1
ATOM 2123 C CA . GLN B 1 118 ? 5.426 11.07 -7.309 1 74.56 118 GLN B CA 1
ATOM 2124 C C . GLN B 1 118 ? 5.098 11.164 -5.824 1 74.56 118 GLN B C 1
ATOM 2126 O O . GLN B 1 118 ? 4.852 12.25 -5.305 1 74.56 118 GLN B O 1
ATOM 2131 N N . ASN B 1 119 ? 5.16 9.992 -5.168 1 81.88 119 ASN B N 1
ATOM 2132 C CA . ASN B 1 119 ? 4.809 9.945 -3.752 1 81.88 119 ASN B CA 1
ATOM 2133 C C . ASN B 1 119 ? 5.773 9.062 -2.961 1 81.88 119 ASN B C 1
ATOM 2135 O O . ASN B 1 119 ? 5.441 7.934 -2.609 1 81.88 119 ASN B O 1
ATOM 2139 N N . PRO B 1 120 ? 6.945 9.617 -2.701 1 78.69 120 PRO B N 1
ATOM 2140 C CA . PRO B 1 120 ? 7.875 8.859 -1.862 1 78.69 120 PRO B CA 1
ATOM 2141 C C . PRO B 1 120 ? 7.359 8.672 -0.436 1 78.69 120 PRO B C 1
ATOM 2143 O O . PRO B 1 120 ? 6.445 9.375 -0.007 1 78.69 120 PRO B O 1
ATOM 2146 N N . SER B 1 121 ? 7.961 7.648 0.21 1 84.25 121 SER B N 1
ATOM 2147 C CA . SER B 1 121 ? 7.645 7.484 1.626 1 84.25 121 SER B CA 1
ATOM 2148 C C . SER B 1 121 ? 8.102 8.695 2.438 1 84.25 121 SER B C 1
ATOM 2150 O O . SER B 1 121 ? 8.992 9.438 2.006 1 84.25 121 SER B O 1
ATOM 2152 N N . MET B 1 122 ? 7.43 8.859 3.594 1 92.38 122 MET B N 1
ATOM 2153 C CA . MET B 1 122 ? 7.738 9.984 4.469 1 92.38 122 MET B CA 1
ATOM 2154 C C . MET B 1 122 ? 8.172 9.5 5.852 1 92.38 122 MET B C 1
ATOM 2156 O O . MET B 1 122 ? 7.586 8.555 6.391 1 92.38 122 MET B O 1
ATOM 2160 N N . GLN B 1 123 ? 9.211 10.125 6.301 1 92.25 123 GLN B N 1
ATOM 2161 C CA . GLN B 1 123 ? 9.609 9.914 7.688 1 92.25 123 GLN B CA 1
ATOM 2162 C C . GLN B 1 123 ? 9.117 11.055 8.578 1 92.25 123 GLN B C 1
ATOM 2164 O O . GLN B 1 123 ? 9.547 12.195 8.43 1 92.25 123 GLN B O 1
ATOM 2169 N N . LEU B 1 124 ? 8.188 10.727 9.477 1 96.31 124 LEU B N 1
ATOM 2170 C CA . LEU B 1 124 ? 7.727 11.719 10.445 1 96.31 124 LEU B CA 1
ATOM 2171 C C . LEU B 1 124 ? 8.578 11.68 11.703 1 96.31 124 LEU B C 1
ATOM 2173 O O . LEU B 1 124 ? 8.703 10.633 12.344 1 96.31 124 LEU B O 1
ATOM 2177 N N . LEU B 1 125 ? 9.188 12.805 11.977 1 95.44 125 LEU B N 1
ATOM 2178 C CA . LEU B 1 125 ? 9.906 13 13.227 1 95.44 125 LEU B CA 1
ATOM 2179 C C . LEU B 1 125 ? 9.094 13.836 14.203 1 95.44 125 LEU B C 1
ATOM 2181 O O . LEU B 1 125 ? 8.578 14.898 13.836 1 95.44 125 LEU B O 1
ATOM 2185 N N . VAL B 1 126 ? 8.922 13.305 15.406 1 95.75 126 VAL B N 1
ATOM 2186 C CA . VAL B 1 126 ? 8.148 14.031 16.422 1 95.75 126 VAL B CA 1
ATOM 2187 C C . VAL B 1 126 ? 9.078 14.477 17.547 1 95.75 126 VAL B C 1
ATOM 2189 O O . VAL B 1 126 ? 9.75 13.656 18.172 1 95.75 126 VAL B O 1
ATOM 2192 N N . LYS B 1 127 ? 9.102 15.758 17.766 1 93.44 127 LYS B N 1
ATOM 2193 C CA . LYS B 1 127 ? 9.945 16.312 18.828 1 93.44 127 LYS B CA 1
ATOM 2194 C C . LYS B 1 127 ? 9.102 16.828 19.984 1 93.44 127 LYS B C 1
ATOM 2196 O O . LYS B 1 127 ? 7.879 16.922 19.891 1 93.44 127 LYS B O 1
ATOM 2201 N N . ASP B 1 128 ? 9.703 17.031 21.172 1 88.56 128 ASP B N 1
ATOM 2202 C CA . ASP B 1 128 ? 9.023 17.547 22.359 1 88.56 128 ASP B CA 1
ATOM 2203 C C . ASP B 1 128 ? 8.414 18.922 22.078 1 88.56 128 ASP B C 1
ATOM 2205 O O . ASP B 1 128 ? 8.969 19.719 21.328 1 88.56 128 ASP B O 1
ATOM 2209 N N . GLY B 1 129 ? 7.113 19.094 22.203 1 72.56 129 GLY B N 1
ATOM 2210 C CA . GLY B 1 129 ? 6.371 20.344 22.031 1 72.56 129 GLY B CA 1
ATOM 2211 C C . GLY B 1 129 ? 7 21.516 22.75 1 72.56 129 GLY B C 1
ATOM 2212 O O . GLY B 1 129 ? 6.445 22.016 23.734 1 72.56 129 GLY B O 1
ATOM 2213 N N . GLY B 1 130 ? 8.242 21.609 22.891 1 57.78 130 GLY B N 1
ATOM 2214 C CA . GLY B 1 130 ? 8.547 22.906 23.469 1 57.78 130 GLY B CA 1
ATOM 2215 C C . GLY B 1 130 ? 7.914 24.062 22.719 1 57.78 130 GLY B C 1
ATOM 2216 O O . GLY B 1 130 ? 7.355 23.875 21.641 1 57.78 130 GLY B O 1
ATOM 2217 N N . THR B 1 131 ? 7.793 25.375 23.172 1 48.69 131 THR B N 1
ATOM 2218 C CA . THR B 1 131 ? 7.285 26.625 22.609 1 48.69 131 THR B CA 1
ATOM 2219 C C . THR B 1 131 ? 7.648 26.734 21.125 1 48.69 131 THR B C 1
ATOM 2221 O O . THR B 1 131 ? 7.48 27.797 20.531 1 48.69 131 THR B O 1
ATOM 2224 N N . HIS B 1 132 ? 8.508 25.891 20.5 1 47.84 132 HIS B N 1
ATOM 2225 C CA . HIS B 1 132 ? 9 26.453 19.25 1 47.84 132 HIS B CA 1
ATOM 2226 C C . HIS B 1 132 ? 8.117 26.047 18.078 1 47.84 132 HIS B C 1
ATOM 2228 O O . HIS B 1 132 ? 7.488 25 18.109 1 47.84 132 HIS B O 1
ATOM 2234 N N . GLY B 1 133 ? 7.688 26.984 17.172 1 42.34 133 GLY B N 1
ATOM 2235 C CA . GLY B 1 133 ? 6.906 27.016 15.953 1 42.34 133 GLY B CA 1
ATOM 2236 C C . GLY B 1 133 ? 7.219 25.859 15.016 1 42.34 133 GLY B C 1
ATOM 2237 O O . GLY B 1 133 ? 8.367 25.438 14.922 1 42.34 133 GLY B O 1
ATOM 2238 N N . ALA B 1 134 ? 6.301 25.062 14.695 1 45.72 134 ALA B N 1
ATOM 2239 C CA . ALA B 1 134 ? 6.266 23.859 13.867 1 45.72 134 ALA B CA 1
ATOM 2240 C C . ALA B 1 134 ? 6.793 24.141 12.461 1 45.72 134 ALA B C 1
ATOM 2242 O O . ALA B 1 134 ? 6.164 24.875 11.688 1 45.72 134 ALA B O 1
ATOM 2243 N N . ALA B 1 135 ? 8.008 24.5 12.141 1 40.84 135 ALA B N 1
ATOM 2244 C CA . ALA B 1 135 ? 8.422 24.75 10.766 1 40.84 135 ALA B CA 1
ATOM 2245 C C . ALA B 1 135 ? 8.477 23.453 9.961 1 40.84 135 ALA B C 1
ATOM 2247 O O . ALA B 1 135 ? 9.078 22.469 10.391 1 40.84 135 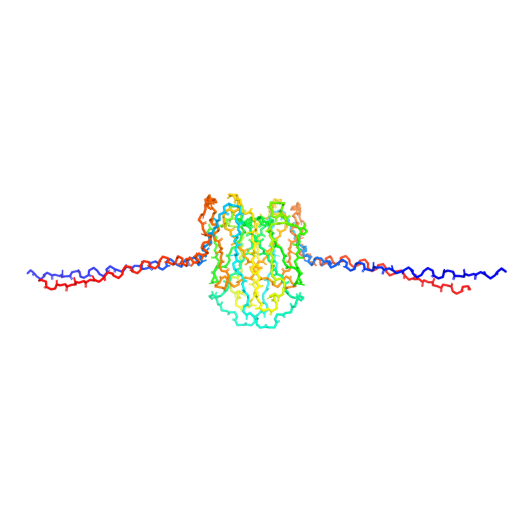ALA B O 1
ATOM 2248 N N . THR B 1 136 ? 7.477 23.109 9.219 1 41.38 136 THR B N 1
ATOM 2249 C CA . THR B 1 136 ? 7.48 22.016 8.25 1 41.38 136 THR B CA 1
ATOM 2250 C C . THR B 1 136 ? 8.648 22.172 7.273 1 41.38 136 THR B C 1
ATOM 2252 O O . THR B 1 136 ? 8.703 23.141 6.504 1 41.38 136 THR B O 1
ATOM 2255 N N . ARG B 1 137 ? 9.891 22.062 7.672 1 36.62 137 ARG B N 1
ATOM 2256 C CA . ARG B 1 137 ? 10.93 22.141 6.656 1 36.62 137 ARG B CA 1
ATOM 2257 C C . ARG B 1 137 ? 11.008 20.828 5.863 1 36.62 137 ARG B C 1
ATOM 2259 O O . ARG B 1 137 ? 11.164 19.75 6.445 1 36.62 137 ARG B O 1
ATOM 2266 N N . GLY B 1 138 ? 10.258 20.766 4.871 1 40.69 138 GLY B N 1
ATOM 2267 C CA . GLY B 1 138 ? 10.5 19.688 3.928 1 40.69 138 GLY B CA 1
ATOM 2268 C C . GLY B 1 138 ? 11.953 19.594 3.488 1 40.69 138 GLY B C 1
ATOM 2269 O O . GLY B 1 138 ? 12.438 20.469 2.758 1 40.69 138 GLY B O 1
ATOM 2270 N N . LYS B 1 139 ? 12.852 19.312 4.422 1 40.53 139 LYS B N 1
ATOM 2271 C CA . LYS B 1 139 ? 14.195 19.125 3.885 1 40.53 139 LYS B CA 1
ATOM 2272 C C . LYS B 1 139 ? 14.297 17.859 3.053 1 40.53 139 LYS B C 1
ATOM 2274 O O . LYS B 1 139 ? 13.938 16.781 3.521 1 40.53 139 LYS B O 1
ATOM 2279 N N . ARG B 1 140 ? 14.258 18.047 1.729 1 38.72 140 ARG B N 1
ATOM 2280 C CA . ARG B 1 140 ? 14.727 16.984 0.831 1 38.72 140 ARG B CA 1
ATOM 2281 C C . ARG B 1 140 ? 16.156 16.578 1.17 1 38.72 140 ARG B C 1
ATOM 2283 O O . ARG B 1 140 ? 17.094 17.328 0.942 1 38.72 140 ARG B O 1
ATOM 2290 N N . THR B 1 141 ? 16.281 16.031 2.277 1 38.41 141 THR B N 1
ATOM 2291 C CA . THR B 1 141 ? 17.656 15.633 2.555 1 38.41 141 THR B CA 1
ATOM 2292 C C . THR B 1 141 ? 18.188 14.711 1.463 1 38.41 141 THR B C 1
ATOM 2294 O O . THR B 1 141 ? 17.734 13.57 1.33 1 38.41 141 THR B O 1
ATOM 2297 N N . VAL B 1 142 ? 18.422 15.367 0.363 1 39.28 142 VAL B N 1
ATOM 2298 C CA . VAL B 1 142 ? 19.25 14.664 -0.606 1 39.28 142 VAL B CA 1
ATOM 2299 C C . VAL B 1 142 ? 20.688 14.609 -0.105 1 39.28 142 VAL B C 1
ATOM 2301 O O . VAL B 1 142 ? 21.266 15.633 0.262 1 39.28 142 VAL B O 1
ATOM 2304 N N . PRO B 1 143 ? 21.016 13.688 0.583 1 34.88 143 PRO B N 1
ATOM 2305 C CA . PRO B 1 143 ? 22.453 13.758 0.903 1 34.88 143 PRO B CA 1
ATOM 2306 C C . PRO B 1 143 ? 23.328 13.992 -0.329 1 34.88 143 PRO B C 1
ATOM 2308 O O . PRO B 1 143 ? 23.391 13.133 -1.212 1 34.88 143 PRO B O 1
ATOM 2311 N N . PHE B 1 144 ? 23.156 15.18 -1.011 1 34.12 144 PHE B N 1
ATOM 2312 C CA . PHE B 1 144 ? 24.125 15.391 -2.076 1 34.12 144 PHE B CA 1
ATOM 2313 C C . PHE B 1 144 ? 25.516 15.656 -1.5 1 34.12 144 PHE B C 1
ATOM 2315 O O . PHE B 1 144 ? 25.75 16.703 -0.905 1 34.12 144 PHE B O 1
ATOM 2322 N N . LEU B 1 145 ? 26.078 14.875 -0.702 1 31.94 145 LEU B N 1
ATOM 2323 C CA . LEU B 1 145 ? 27.453 15.25 -0.432 1 31.94 145 LEU B CA 1
ATOM 2324 C C . LEU B 1 145 ? 28.25 15.352 -1.728 1 31.94 145 LEU B C 1
ATOM 2326 O O . LEU B 1 145 ? 28.5 14.336 -2.387 1 31.94 145 LEU B O 1
ATOM 2330 N N . ILE B 1 146 ? 27.891 16.391 -2.525 1 32.34 146 ILE B N 1
ATOM 2331 C CA . ILE B 1 146 ? 28.844 16.656 -3.602 1 32.34 146 ILE B CA 1
ATOM 2332 C C . ILE B 1 146 ? 30.203 17.031 -3.014 1 32.34 146 ILE B C 1
ATOM 2334 O O . ILE B 1 146 ? 30.328 18.062 -2.352 1 32.34 146 ILE B O 1
ATOM 2338 N N . LEU B 1 147 ? 30.859 16.094 -2.389 1 32.38 147 LEU B N 1
ATOM 2339 C CA . LEU B 1 147 ? 32.25 16.484 -2.135 1 32.38 147 LEU B CA 1
ATOM 2340 C C . LEU B 1 147 ? 32.938 16.859 -3.432 1 32.38 147 LEU B C 1
ATOM 2342 O O . LEU B 1 147 ? 33.125 16.031 -4.32 1 32.38 147 LEU B O 1
ATOM 2346 N N . LEU B 1 148 ? 32.656 18.062 -3.824 1 33.72 148 LEU B N 1
ATOM 2347 C CA . LEU B 1 148 ? 33.469 18.703 -4.84 1 33.72 148 LEU B CA 1
ATOM 2348 C C . LEU B 1 148 ? 34.938 18.609 -4.492 1 33.72 148 LEU B C 1
ATOM 2350 O O . LEU B 1 148 ? 35.406 19.188 -3.512 1 33.72 148 LEU B O 1
ATOM 2354 N N . HIS B 1 149 ? 35.531 17.359 -4.629 1 36.72 149 HIS B N 1
ATOM 2355 C CA . HIS B 1 149 ? 37 17.312 -4.582 1 36.72 149 HIS B CA 1
ATOM 2356 C C . HIS B 1 149 ? 37.625 18.156 -5.684 1 36.72 149 HIS B C 1
ATOM 2358 O O . HIS B 1 149 ? 37.375 17.938 -6.867 1 36.72 149 HIS B O 1
ATOM 2364 N N . ILE B 1 150 ? 37.594 19.469 -5.469 1 34.22 150 ILE B N 1
ATOM 2365 C CA . ILE B 1 150 ? 38.406 20.375 -6.27 1 34.22 150 ILE B CA 1
ATOM 2366 C C . ILE B 1 150 ? 39.844 19.859 -6.336 1 34.22 150 ILE B C 1
ATOM 2368 O O . ILE B 1 150 ? 40.531 19.766 -5.316 1 34.22 150 ILE B O 1
ATOM 2372 N N . LEU B 1 151 ? 40.094 18.797 -7.152 1 34.38 151 LEU B N 1
ATOM 2373 C CA . LEU B 1 151 ? 41.438 18.375 -7.496 1 34.38 151 LEU B CA 1
ATOM 2374 C C . LEU B 1 151 ? 42.25 19.547 -8.055 1 34.38 151 LEU B C 1
ATOM 2376 O O . LEU B 1 151 ? 41.938 20.078 -9.125 1 34.38 151 LEU B O 1
ATOM 2380 N N . GLN B 1 152 ? 42.562 20.484 -7.176 1 31.89 152 GLN B N 1
ATOM 2381 C CA . GLN B 1 152 ? 43.594 21.469 -7.508 1 31.89 152 GLN B CA 1
ATOM 2382 C C . GLN B 1 152 ? 44.875 20.781 -8.008 1 31.89 152 GLN B C 1
ATOM 2384 O O . GLN B 1 152 ? 45.531 20.078 -7.258 1 31.89 152 GLN B O 1
ATOM 2389 N N . TYR B 1 153 ? 44.844 20.172 -9.172 1 31.12 153 TYR B N 1
ATOM 2390 C CA . TYR B 1 153 ? 46.062 19.75 -9.898 1 31.12 153 TYR B CA 1
ATOM 2391 C C . TYR B 1 153 ? 47 20.922 -10.086 1 31.12 153 TYR B C 1
ATOM 2393 O O . TYR B 1 153 ? 46.719 21.859 -10.82 1 31.12 153 TYR B O 1
ATOM 2401 N N . ILE B 1 154 ? 47.5 21.484 -8.891 1 30.58 154 ILE B N 1
ATOM 2402 C CA . ILE B 1 154 ? 48.688 22.344 -9.031 1 30.58 154 ILE B CA 1
ATOM 2403 C C . ILE B 1 154 ? 49.75 21.625 -9.844 1 30.58 154 ILE B C 1
ATOM 2405 O O . ILE B 1 154 ? 50.156 20.531 -9.484 1 30.58 154 ILE B O 1
ATOM 2409 N N . ASP B 1 155 ? 49.875 21.984 -11.133 1 33.84 155 ASP B N 1
ATOM 2410 C CA . ASP B 1 155 ? 50.875 21.734 -12.156 1 33.84 155 ASP B CA 1
ATOM 2411 C C . ASP B 1 155 ? 52.281 21.984 -11.602 1 33.84 155 ASP B C 1
ATOM 2413 O O . ASP B 1 155 ? 52.594 23.094 -11.156 1 33.84 155 ASP B O 1
ATOM 2417 N N . LEU B 1 156 ? 52.844 21.109 -10.688 1 25.73 156 LEU B N 1
ATOM 2418 C CA . LEU B 1 156 ? 54.312 21.109 -10.758 1 25.73 156 LEU B CA 1
ATOM 2419 C C . LEU B 1 156 ? 54.781 20.5 -12.07 1 25.73 156 LEU B C 1
ATOM 2421 O O . LEU B 1 156 ? 54.312 19.438 -12.484 1 25.73 156 LEU B O 1
#

Secondary structure (DSSP, 8-state):
---------------------EEEEEEETTS-EEE--B---SS--GGG-EEEEEETTTEEEEEEETTEEE-TT--GGGTTTEE--GGGGGGTB--EEE-S--GGG-EEEEEEEE-TTTS-EEEEEEE---S-------B-----------------/---------------------EEEEEEETTS-EEE--B---SS--GGG-EEEEEETTTEEEEEEETTEEE-TT--GGGTTTEE--GGGGGGTB--EEE-S--GGG-EEEEEEEE-TTTS-EEEEEEE---SS------B-----------------

Foldseek 3Di:
DPPPPPPPPPPPPPPPPVPPDDDDWDDDAQAKTKAWFFDPDPPDQLQQWWKFKDFPPPAGQWIRHSLRTDCPRHDPVRPPFKDFDSVCVNVGTGMIMGGNDDPVRDGDMDMDTDRCVVPPDDDDDDDDPDVDDDPPPPPPPPVCCPVPPPPPPPPD/DPPPPPPPPPPPPPPPPVPPDDDDWDDDAQAKTKAWFFDPDPDDQLQQWWKFKDFPPPAGQWIQHSLRTDCPRHDPVRPPFKDFDSVCVNVGTGMIMGGNDDPVRDGDMDMDTDRCVVPPDDDDDDDDPDVDDPPPPPPPPPVCPPPPPPPPPPDD

InterPro domains:
  IPR003599 Immunoglobulin domain subtype [SM00409] (22-127)
  IPR007110 Immunoglobulin-like domain [PS50835] (30-127)
  IPR013106 Immunoglobulin V-set domain [PF07686] (24-118)
  IPR013783 Immunoglobulin-like fold [G3DSA:2.60.40.10] (20-132)
  IPR036179 Immunoglobulin-like domain superfamily [SSF48726] (24-117)
  IPR051713 T-cell Activation and Immune Regulation Protein [PTHR25466] (5-117)

pLDDT: mean 74.74, std 24.82, range [24.38, 98.5]

Solvent-accessible surface area (backbone atoms only — not comparable to full-atom values): 18225 Å² total; per-residue (Å²): 134,82,79,76,77,77,78,76,77,76,77,74,75,73,71,72,66,77,72,76,68,48,41,38,42,46,30,26,37,66,33,57,41,75,47,82,32,56,48,85,69,82,82,69,45,51,79,51,35,24,35,41,33,27,38,68,57,43,43,36,49,40,33,30,53,53,60,33,83,42,65,85,75,35,38,76,91,32,63,96,28,54,44,69,45,77,92,32,45,80,75,22,38,63,30,38,35,38,41,62,33,45,71,82,65,40,43,44,34,38,62,43,59,32,53,43,90,68,33,42,39,30,39,38,44,51,40,81,50,57,94,68,79,74,64,69,53,72,48,70,68,60,82,67,76,71,72,73,73,75,76,74,75,70,84,123,134,83,78,76,77,76,77,77,77,74,77,73,74,73,71,72,66,77,72,76,69,47,41,38,42,44,30,27,37,65,32,56,41,74,46,83,32,57,48,85,69,81,82,69,44,51,77,50,34,25,35,42,33,27,38,67,57,42,43,37,47,40,33,30,53,50,60,32,83,41,64,86,77,35,38,75,91,31,64,96,28,55,44,68,46,73,93,33,47,80,74,23,37,62,31,39,35,38,41,62,34,44,72,83,66,39,42,43,35,39,61,42,60,31,54,43,92,68,33,41,39,30,39,37,44,54,40,80,51,57,96,68,80,75,63,70,53,72,47,69,67,61,83,67,76,71,73,73,74,75,76,76,77,74,84,122